Protein AF-B7PS19-F1 (afdb_monomer)

Foldseek 3Di:
DDDDDDDDDDPPPPLVVQLPPDDFQAAQDPPDLLLVSLVVRVVSNVVVCVSSVVVVDQLQVSLVSVLVRNDDVVVVVVVVDDDPDPVLSSHNVNSSVVSNVVSVPVPPPVVVCVLVVQDDDDFQFWKWAQDPPVRDTFIWTWHDDPDSFWTWIAGPVRDIDTDGSVRIGGDPDRDDDDDDDDPPPDDD

Organism: Ixodes scapularis (NCBI:txid6945)

pLDDT: mea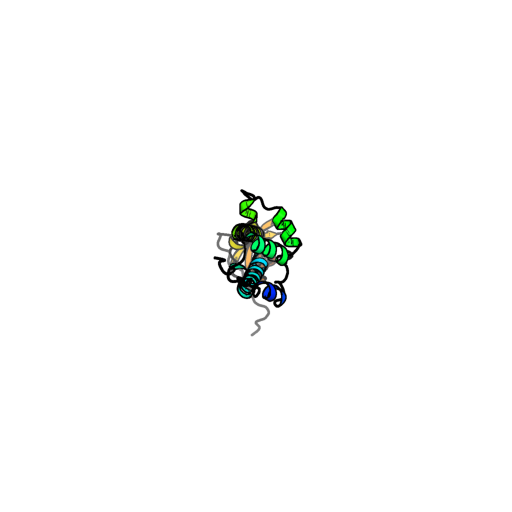n 76.24, std 17.36, range [38.44, 94.56]

Radius of gyration: 30.87 Å; Cα contacts (8 Å, |Δi|>4): 199; chains: 1; bounding box: 80×36×105 Å

Mean predicted aligned error: 16.53 Å

Sequence (188 aa):
MQNPPEASGVPSTDASILTSLLPPPRPLDLSGDLEQAWKMWYEEFTLYSTATGLKAQDPAVTSATFLVTIGEDARRVYHTFTFANEADQHDLDTPIEKFHAHCKLTVNQTYREFVFGMRNLKPGEPVYVRNRASHQWAPAIVLARKQPRLYIVQDDEGLLHQRNRVVLRQSTRRAKPLARYTDPNFTT

Solvent-accessible surface area (backbone atoms only — not comparable to full-atom values): 11478 Å² total; per-residue (Å²): 141,79,84,82,84,78,84,81,78,77,78,88,74,66,72,76,61,52,63,74,75,59,82,75,55,73,54,54,60,78,90,64,66,34,50,60,38,47,52,55,42,52,54,47,44,50,53,50,34,62,76,48,48,38,84,80,49,58,49,54,60,41,25,50,50,48,54,62,39,37,24,70,72,46,44,57,54,54,73,70,59,86,69,95,48,78,69,49,66,33,38,51,63,53,56,51,52,52,50,53,51,53,28,59,56,68,56,49,58,68,57,49,53,56,58,72,69,51,78,84,82,53,64,74,40,31,25,32,40,64,41,84,89,78,68,44,78,41,59,22,33,29,65,42,75,83,50,103,50,35,30,36,29,32,38,84,90,66,51,79,42,82,42,49,57,88,68,46,42,84,45,93,62,80,63,77,81,75,77,82,85,76,65,93,86,72,82,131

Secondary structure (DSSP, 8-state):
--PPPPP------STTTGGGTSPPPPPPP-SS-HHHHHHHHHHHHHHHHHHTTGGGS-HHHHHHHHHHHT-HHHHHHHTTPPPS-SGGGTSSHHHHHHHHHHHHHHTTHHHHHHHHHSPPPPTT-EEEEE-TTT--EEEEEEEEE-SSSEEEEEETT--EEEEEGGGPEE--SPPPPPS----TT---

Nearest PDB structures (foldseek):
  3qii-assembly1_A-2  TM=9.439E-01  e=5.039E-03  Homo sapiens
  7qep-assembly1_M4  TM=7.238E-01  e=2.617E-02  Encephalitozoon cuniculi GB-M1
  6rm3-assembly1_LM0  TM=6.759E-01  e=1.950E-02  Vairimorpha necatrix
  2mwo-assembly1_A  TM=8.094E-01  e=2.177E-01  Homo sapiens
  4adx-assembly1_7  TM=7.876E-01  e=3.286E-01  Methanothermobacter thermautotrophicus str. Delta H

Structure (mmCIF, N/CA/C/O backbone):
data_AF-B7PS19-F1
#
_entry.id   AF-B7PS19-F1
#
loop_
_atom_site.group_PDB
_atom_site.id
_atom_site.type_symbol
_atom_site.label_atom_id
_atom_site.label_alt_id
_atom_site.label_comp_id
_atom_site.label_asym_id
_atom_site.label_entity_id
_atom_site.label_seq_id
_atom_site.pdbx_PDB_ins_code
_atom_site.Cartn_x
_atom_site.Cartn_y
_atom_site.Cartn_z
_atom_site.occupancy
_atom_site.B_iso_or_equiv
_atom_site.auth_seq_id
_atom_site.auth_comp_id
_atom_site.auth_asym_id
_atom_site.auth_atom_id
_atom_site.pdbx_PDB_model_num
ATOM 1 N N . MET A 1 1 ? -46.637 6.620 56.064 1.00 43.41 1 MET A N 1
ATOM 2 C CA . MET A 1 1 ? -46.676 6.820 54.602 1.00 43.41 1 MET A CA 1
ATOM 3 C C . MET A 1 1 ? -45.317 6.410 54.070 1.00 43.41 1 MET A C 1
ATOM 5 O O . MET A 1 1 ? -44.365 7.141 54.290 1.00 43.41 1 MET A O 1
ATOM 9 N N . GLN A 1 2 ? -45.208 5.212 53.496 1.00 40.31 2 GLN A N 1
ATOM 10 C CA . GLN A 1 2 ? -43.959 4.683 52.945 1.00 40.31 2 GLN A CA 1
ATOM 11 C C . GLN A 1 2 ? -44.182 4.480 51.442 1.00 40.31 2 GLN A C 1
ATOM 13 O O . GLN A 1 2 ? -45.105 3.761 51.063 1.00 40.31 2 GLN A O 1
ATOM 18 N N . ASN A 1 3 ? -43.392 5.162 50.611 1.00 41.50 3 ASN A N 1
ATOM 19 C CA . ASN A 1 3 ? -43.393 4.996 49.154 1.00 41.50 3 ASN A CA 1
ATOM 20 C C . ASN A 1 3 ? -42.856 3.600 48.761 1.00 41.50 3 ASN A C 1
ATOM 22 O O . ASN A 1 3 ? -41.980 3.087 49.464 1.00 41.50 3 ASN A O 1
ATOM 26 N N . PRO A 1 4 ? -43.341 2.986 47.662 1.00 50.75 4 PRO A N 1
ATOM 27 C CA . PRO A 1 4 ? -42.806 1.724 47.149 1.00 50.75 4 PRO A CA 1
ATOM 28 C C . PRO A 1 4 ? -41.482 1.934 46.382 1.00 50.75 4 PRO A C 1
ATOM 30 O O . PRO A 1 4 ? -41.271 3.018 45.835 1.00 50.75 4 PRO A O 1
ATOM 33 N N . PRO A 1 5 ? -40.584 0.929 46.338 1.00 54.50 5 PRO A N 1
ATOM 34 C CA . PRO A 1 5 ? -39.271 1.069 45.721 1.00 54.50 5 PRO A CA 1
ATOM 35 C C . PRO A 1 5 ? -39.321 0.985 44.190 1.00 54.50 5 PRO A C 1
ATOM 37 O O . PRO A 1 5 ? -40.121 0.255 43.603 1.00 54.50 5 PRO A O 1
ATOM 40 N N . GLU A 1 6 ? -38.421 1.764 43.594 1.00 38.44 6 GLU A N 1
ATOM 41 C CA . GLU A 1 6 ? -38.128 1.939 42.175 1.00 38.44 6 GLU A CA 1
ATOM 42 C C . GLU A 1 6 ? -38.014 0.641 41.370 1.00 38.44 6 GLU A C 1
ATOM 44 O O . GLU A 1 6 ? -37.417 -0.353 41.791 1.00 38.44 6 GLU A O 1
ATOM 49 N N . ALA A 1 7 ? -38.553 0.713 40.152 1.00 47.75 7 ALA A N 1
ATOM 50 C CA . ALA A 1 7 ? -38.424 -0.286 39.111 1.00 47.75 7 ALA A CA 1
ATOM 51 C C . ALA A 1 7 ? -36.947 -0.562 38.798 1.00 47.75 7 ALA A C 1
ATOM 53 O O . ALA A 1 7 ? -36.181 0.327 38.428 1.00 47.75 7 ALA A O 1
ATOM 54 N N . SER A 1 8 ? -36.567 -1.828 38.924 1.00 42.91 8 SER A N 1
ATOM 55 C CA . SER A 1 8 ? -35.256 -2.343 38.558 1.00 42.91 8 SER A CA 1
ATOM 56 C C . SER A 1 8 ? -35.085 -2.256 37.039 1.00 42.91 8 SER A C 1
ATOM 58 O O . SER A 1 8 ? -35.713 -3.005 36.291 1.00 42.91 8 SER A O 1
ATOM 60 N N . GLY A 1 9 ? -34.238 -1.337 36.577 1.00 47.84 9 GLY A N 1
ATOM 61 C CA . GLY A 1 9 ? -33.728 -1.347 35.211 1.00 47.84 9 GLY A CA 1
ATOM 62 C C . GLY A 1 9 ? -32.909 -2.616 34.983 1.00 47.84 9 GLY A C 1
ATOM 63 O O . GLY A 1 9 ? -31.876 -2.821 35.617 1.00 47.84 9 GLY A O 1
ATOM 64 N N . VAL A 1 10 ? -33.386 -3.486 34.098 1.00 52.03 10 VAL A N 1
ATOM 65 C CA . VAL A 1 10 ? -32.624 -4.631 33.591 1.00 52.03 10 VAL A CA 1
ATOM 66 C C . VAL A 1 10 ? -31.382 -4.122 32.845 1.00 52.03 10 VAL A C 1
ATOM 68 O O . VAL A 1 10 ? -31.530 -3.303 31.935 1.00 52.03 10 VAL A O 1
ATOM 71 N N . PRO A 1 11 ? -30.162 -4.577 33.186 1.00 45.94 11 PRO A N 1
ATOM 72 C CA . PRO A 1 11 ? -28.976 -4.239 32.415 1.00 45.94 11 PRO A CA 1
ATOM 73 C C . PRO A 1 11 ? -29.042 -4.935 31.049 1.00 45.94 11 PRO A C 1
ATOM 75 O O . PRO A 1 11 ? -29.220 -6.150 30.950 1.00 45.94 11 PRO A O 1
ATOM 78 N N . SER A 1 12 ? -28.918 -4.138 29.989 1.00 47.44 12 SER A N 1
ATOM 79 C CA . SER A 1 12 ? -28.877 -4.582 28.595 1.00 47.44 12 SER A CA 1
ATOM 80 C C . SER A 1 12 ? -27.647 -5.477 28.377 1.00 47.44 12 SER A C 1
ATOM 82 O O . SER A 1 12 ? -26.529 -4.990 28.231 1.00 47.44 12 SER A O 1
ATOM 84 N N . THR A 1 13 ? -27.848 -6.797 28.438 1.00 43.75 13 THR A N 1
ATOM 85 C CA . THR A 1 13 ? -26.788 -7.828 28.460 1.00 43.75 13 THR A CA 1
ATOM 86 C C . THR A 1 13 ? -26.692 -8.585 27.123 1.00 43.75 13 THR A C 1
ATOM 88 O O . THR A 1 13 ? -26.179 -9.693 27.076 1.00 43.75 13 THR A O 1
ATOM 91 N N . ASP A 1 14 ? -27.171 -8.017 26.013 1.00 49.62 14 ASP A N 1
ATOM 92 C CA . ASP A 1 14 ? -27.132 -8.705 24.706 1.00 49.62 14 ASP A CA 1
ATOM 93 C C . ASP A 1 14 ? -25.897 -8.356 23.857 1.00 49.62 14 ASP A C 1
ATOM 95 O O . ASP A 1 14 ? -25.388 -9.193 23.114 1.00 49.62 14 ASP A O 1
ATOM 99 N N . ALA A 1 15 ? -25.337 -7.150 23.995 1.00 50.09 15 ALA A N 1
ATOM 100 C CA . ALA A 1 15 ? -24.230 -6.710 23.137 1.00 50.09 15 ALA A CA 1
ATOM 101 C C . ALA A 1 15 ? -22.881 -7.390 23.456 1.00 50.09 15 ALA A C 1
ATOM 103 O O . ALA A 1 15 ? -22.034 -7.514 22.577 1.00 50.09 15 ALA A O 1
ATOM 104 N N . SER A 1 16 ? -22.672 -7.854 24.694 1.00 46.53 16 SER A N 1
ATOM 105 C CA . SER A 1 16 ? -21.395 -8.453 25.125 1.00 46.53 16 SER A CA 1
ATOM 106 C C . SER A 1 16 ? -21.158 -9.873 24.588 1.00 46.53 16 SER A C 1
ATOM 108 O O . SER A 1 16 ? -20.013 -10.305 24.493 1.00 46.53 16 SER A O 1
ATOM 110 N N . ILE A 1 17 ? -22.215 -10.607 24.224 1.00 46.16 17 ILE A N 1
ATOM 111 C CA . ILE A 1 17 ? -22.109 -12.019 23.811 1.00 46.16 17 ILE A CA 1
ATOM 112 C C . ILE A 1 17 ? -21.732 -12.142 22.323 1.00 46.16 17 ILE A C 1
ATOM 114 O O . ILE A 1 17 ? -21.040 -13.084 21.929 1.00 46.16 17 ILE A O 1
ATOM 118 N N . LEU A 1 18 ? -22.116 -11.169 21.489 1.00 50.97 18 LEU A N 1
ATOM 119 C CA . LEU A 1 18 ? -21.900 -11.222 20.036 1.00 50.97 18 LEU A CA 1
ATOM 120 C C . LEU A 1 18 ? -20.423 -11.119 19.624 1.00 50.97 18 LEU A C 1
ATOM 122 O O . LEU A 1 18 ? -20.044 -11.665 18.588 1.00 50.97 18 LEU A O 1
ATOM 126 N N . THR A 1 19 ? -19.570 -10.509 20.453 1.00 53.19 19 THR A N 1
ATOM 127 C CA . THR A 1 19 ? -18.121 -10.401 20.200 1.00 53.19 19 THR A CA 1
ATOM 128 C C . THR A 1 19 ? -17.424 -11.769 20.132 1.00 53.19 19 THR A C 1
ATOM 130 O O . THR A 1 19 ? -16.366 -11.885 19.525 1.00 53.19 19 THR A O 1
ATOM 133 N N . SER A 1 20 ? -18.006 -12.827 20.713 1.00 56.47 20 SER A N 1
ATOM 134 C CA . SER A 1 20 ? -17.380 -14.156 20.806 1.00 56.47 20 SER A CA 1
ATOM 135 C C . SER A 1 20 ? -17.682 -15.109 19.637 1.00 56.47 20 SER A C 1
ATOM 137 O O . SER A 1 20 ? -17.119 -16.204 19.605 1.00 56.47 20 SER A O 1
ATOM 139 N N . LEU A 1 21 ? -18.586 -14.766 18.711 1.00 67.88 21 LEU A N 1
ATOM 140 C CA . LEU A 1 21 ? -19.091 -15.722 17.709 1.00 67.88 21 LEU A CA 1
ATOM 141 C C . LEU A 1 21 ? -18.432 -15.603 16.330 1.00 67.88 21 LEU A C 1
ATOM 143 O O . LEU A 1 21 ? -18.481 -16.554 15.550 1.00 67.88 21 LEU A O 1
ATOM 147 N N . LEU A 1 22 ? -17.816 -14.462 16.022 1.00 79.69 22 LEU A N 1
ATOM 148 C CA . LEU A 1 22 ? -17.152 -14.230 14.741 1.00 79.69 22 LEU A CA 1
ATOM 149 C C . LEU A 1 22 ? -15.633 -14.311 14.913 1.00 79.69 22 LEU A C 1
ATOM 151 O O . LEU A 1 22 ? -15.099 -13.696 15.837 1.00 79.69 22 LEU A O 1
ATOM 155 N N . PRO A 1 23 ? -14.917 -15.040 14.037 1.00 83.19 23 PRO A N 1
ATOM 156 C CA . PRO A 1 23 ? -13.465 -15.034 14.078 1.00 83.19 23 PRO A CA 1
ATOM 157 C C . PRO A 1 23 ? -12.959 -13.610 13.800 1.00 83.19 23 PRO A C 1
ATOM 159 O O . PRO A 1 23 ? -13.492 -12.940 12.908 1.00 83.19 23 PRO A O 1
ATOM 162 N N . PRO A 1 24 ? -11.941 -13.133 14.538 1.00 83.00 24 PRO A N 1
ATOM 163 C CA . PRO A 1 24 ? -11.337 -11.845 14.242 1.00 83.00 24 PRO A CA 1
ATOM 164 C C . PRO A 1 24 ? -10.717 -11.862 12.833 1.00 83.00 24 PRO A C 1
ATOM 166 O O . PRO A 1 24 ? -10.324 -12.932 12.350 1.00 83.00 24 PRO A O 1
ATOM 169 N N . PRO A 1 25 ? -10.598 -10.693 12.174 1.00 88.75 25 PRO A N 1
ATOM 170 C CA . PRO A 1 25 ? -9.902 -10.571 10.898 1.00 88.75 25 PRO A CA 1
ATOM 171 C C . PRO A 1 25 ? -8.495 -11.159 10.979 1.00 88.75 25 PRO A C 1
ATOM 173 O O . PRO A 1 25 ? -7.859 -11.148 12.040 1.00 88.75 25 PRO A O 1
ATOM 176 N N . ARG A 1 26 ? -7.982 -11.653 9.851 1.00 90.75 26 ARG A N 1
ATOM 177 C CA . ARG A 1 26 ? -6.584 -12.093 9.814 1.00 90.75 26 ARG A CA 1
ATOM 178 C C . ARG A 1 26 ? -5.674 -10.887 10.073 1.00 90.75 26 ARG A C 1
ATOM 180 O O . ARG A 1 26 ? -5.999 -9.800 9.607 1.00 90.75 26 ARG A O 1
ATOM 187 N N . PRO A 1 27 ? -4.547 -11.050 10.784 1.00 93.25 27 PRO A N 1
ATOM 188 C CA . PRO A 1 27 ? -3.580 -9.972 10.963 1.00 93.25 27 PRO A CA 1
ATOM 189 C C . PRO A 1 27 ? -3.137 -9.363 9.630 1.00 93.25 27 PRO A C 1
ATOM 191 O O . PRO A 1 27 ? -3.029 -10.074 8.627 1.00 93.25 27 PRO A O 1
ATOM 194 N N . LEU A 1 28 ? -2.849 -8.061 9.630 1.00 91.50 28 LEU A N 1
ATOM 195 C CA . LEU A 1 28 ? -2.346 -7.368 8.449 1.00 91.50 28 LEU A CA 1
ATOM 196 C C . LEU A 1 28 ? -0.968 -7.924 8.065 1.00 91.50 28 LEU A C 1
ATOM 198 O O . LEU A 1 28 ? -0.020 -7.861 8.849 1.00 91.50 28 LEU A O 1
ATOM 202 N N . ASP A 1 29 ? -0.856 -8.432 6.840 1.00 88.06 29 ASP A N 1
ATOM 203 C CA . ASP A 1 29 ? 0.411 -8.904 6.288 1.00 88.06 29 ASP A CA 1
ATOM 204 C C . ASP A 1 29 ? 1.230 -7.730 5.731 1.00 88.06 29 ASP A C 1
ATOM 206 O O . ASP A 1 29 ? 0.830 -7.061 4.776 1.00 88.06 29 ASP A O 1
ATOM 210 N N . LEU A 1 30 ? 2.397 -7.490 6.333 1.00 83.81 30 LEU A N 1
ATOM 211 C CA . LEU A 1 30 ? 3.328 -6.438 5.924 1.00 83.81 30 LEU A CA 1
ATOM 212 C C . LEU A 1 30 ? 4.379 -6.919 4.903 1.00 83.81 30 LEU A C 1
ATOM 214 O O . LEU A 1 30 ? 5.221 -6.128 4.482 1.00 83.81 30 LEU A O 1
ATOM 218 N N . SER A 1 31 ? 4.379 -8.199 4.509 1.00 76.75 31 SER A N 1
ATOM 219 C CA . SER A 1 31 ? 5.477 -8.835 3.759 1.00 76.75 31 SER A CA 1
ATOM 220 C C . SER A 1 31 ? 5.397 -8.723 2.224 1.00 76.75 31 SER A C 1
ATOM 222 O O . SER A 1 31 ? 6.180 -9.352 1.509 1.00 76.75 31 SER A O 1
A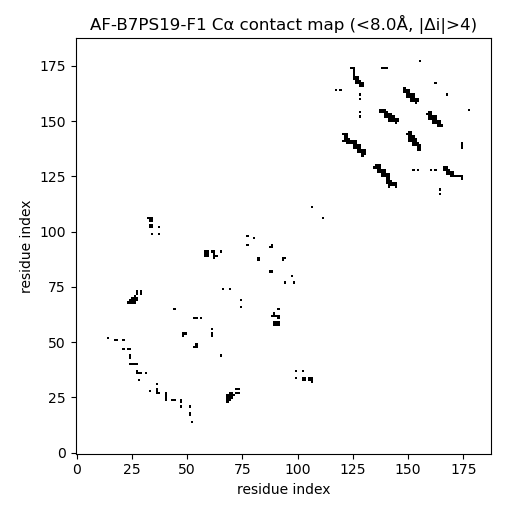TOM 224 N N . GLY A 1 32 ? 4.511 -7.876 1.688 1.00 76.31 32 GLY A N 1
ATOM 225 C CA . GLY A 1 32 ? 4.267 -7.773 0.246 1.00 76.31 32 GLY A CA 1
ATOM 226 C C . GLY A 1 32 ? 3.769 -6.408 -0.229 1.00 76.31 32 GLY A C 1
ATOM 227 O O . GLY A 1 32 ? 4.321 -5.365 0.122 1.00 76.31 32 GLY A O 1
ATOM 228 N N . ASP A 1 33 ? 2.746 -6.414 -1.090 1.00 82.38 33 ASP A N 1
ATOM 229 C CA . ASP A 1 33 ? 2.084 -5.184 -1.531 1.00 82.38 33 ASP A CA 1
ATOM 230 C C . ASP A 1 33 ? 1.230 -4.619 -0.393 1.00 82.38 33 ASP A C 1
ATOM 232 O O . ASP A 1 33 ? 0.080 -5.013 -0.191 1.00 82.38 33 ASP A O 1
ATOM 236 N N . LEU A 1 34 ? 1.827 -3.687 0.347 1.00 85.06 34 LEU A N 1
ATOM 237 C CA . LEU A 1 34 ? 1.229 -3.107 1.538 1.00 85.06 34 LEU A CA 1
ATOM 238 C C . LEU A 1 34 ? -0.062 -2.324 1.237 1.00 85.06 34 LEU A C 1
ATOM 240 O O . LEU A 1 34 ? -0.957 -2.292 2.076 1.00 85.06 34 LEU A O 1
ATOM 244 N N . GLU A 1 35 ? -0.204 -1.731 0.044 1.00 85.12 35 GLU A N 1
ATOM 245 C CA . GLU A 1 35 ? -1.425 -1.003 -0.327 1.00 85.12 35 GLU A CA 1
ATOM 246 C C . GLU A 1 35 ? -2.595 -1.972 -0.529 1.00 85.12 35 GLU A C 1
ATOM 248 O O . GLU A 1 35 ? -3.695 -1.736 -0.025 1.00 85.12 35 GLU A O 1
ATOM 253 N N . GLN A 1 36 ? -2.367 -3.069 -1.256 1.00 85.81 36 GLN A N 1
ATOM 254 C CA . GLN A 1 36 ? -3.398 -4.086 -1.470 1.00 85.81 36 GLN A CA 1
ATOM 255 C C . GLN A 1 36 ? -3.720 -4.847 -0.183 1.00 85.81 36 GLN A C 1
ATOM 257 O O . GLN A 1 36 ? -4.896 -5.053 0.113 1.00 85.81 36 GLN A O 1
ATOM 262 N N . ALA A 1 37 ? -2.701 -5.217 0.600 1.00 89.62 37 ALA A N 1
ATOM 263 C CA . ALA A 1 37 ? -2.882 -5.876 1.891 1.00 89.62 37 ALA A CA 1
ATOM 264 C C . ALA A 1 37 ? -3.718 -5.012 2.846 1.00 89.62 37 ALA A C 1
ATOM 266 O O . ALA A 1 37 ? -4.679 -5.506 3.431 1.00 89.62 37 ALA A O 1
ATOM 267 N N . TRP A 1 38 ? -3.421 -3.709 2.928 1.00 92.00 38 TRP A N 1
ATOM 268 C CA . TRP A 1 38 ? -4.204 -2.762 3.720 1.00 92.00 38 TRP A CA 1
ATOM 269 C C . TRP A 1 38 ? -5.654 -2.651 3.249 1.00 92.00 38 TRP A C 1
ATOM 271 O O . TRP A 1 38 ? -6.556 -2.705 4.078 1.00 92.00 38 TRP A O 1
ATOM 281 N N . LYS A 1 39 ? -5.904 -2.529 1.936 1.00 91.38 39 LYS A N 1
ATOM 282 C CA . LYS A 1 39 ? -7.274 -2.442 1.395 1.00 91.38 39 LYS A CA 1
ATOM 283 C C . LYS A 1 39 ? -8.104 -3.671 1.747 1.00 91.38 39 LYS A C 1
ATOM 285 O O . LYS A 1 39 ? -9.187 -3.521 2.302 1.00 91.38 39 LYS A O 1
ATOM 290 N N . MET A 1 40 ? -7.574 -4.866 1.476 1.00 92.06 40 MET A N 1
ATOM 291 C CA . MET A 1 40 ? -8.265 -6.122 1.785 1.00 92.06 40 MET A CA 1
ATOM 292 C C . MET A 1 40 ? -8.537 -6.248 3.285 1.00 92.06 40 MET A C 1
ATOM 294 O O . MET A 1 40 ? -9.648 -6.573 3.694 1.00 92.06 40 MET A O 1
ATOM 298 N N . TRP A 1 41 ? -7.535 -5.947 4.111 1.00 94.56 41 TRP A N 1
ATOM 299 C CA . TRP A 1 41 ? -7.674 -6.027 5.558 1.00 94.56 41 TRP A CA 1
ATOM 300 C C . TRP A 1 41 ? -8.684 -5.010 6.108 1.00 94.56 41 TRP A C 1
ATOM 302 O O . TRP A 1 41 ? -9.508 -5.353 6.951 1.00 94.56 41 TRP A O 1
ATOM 312 N N . TYR A 1 42 ? -8.668 -3.769 5.618 1.00 93.50 42 TYR A N 1
ATOM 313 C CA . TYR A 1 42 ? -9.597 -2.723 6.050 1.00 93.50 42 TYR A CA 1
ATOM 314 C C . TYR A 1 42 ? -11.050 -3.042 5.665 1.00 93.50 42 TYR A C 1
ATOM 316 O O . TYR A 1 42 ? -11.969 -2.789 6.448 1.00 93.50 42 TYR A O 1
ATOM 324 N N . GLU A 1 43 ? -11.267 -3.641 4.491 1.00 94.06 43 GLU A N 1
ATOM 325 C CA . GLU A 1 43 ? -12.573 -4.170 4.083 1.00 94.06 43 GLU A CA 1
ATOM 326 C C . GLU A 1 43 ? -13.039 -5.297 5.022 1.00 94.06 43 GLU A C 1
ATOM 328 O O . GLU A 1 43 ? -14.160 -5.236 5.537 1.00 94.06 43 GLU A O 1
ATOM 333 N N . GLU A 1 44 ? -12.173 -6.277 5.319 1.00 93.38 44 GLU A N 1
ATOM 334 C CA . GLU A 1 44 ? -12.457 -7.353 6.284 1.00 93.38 44 GLU A CA 1
ATOM 335 C C . GLU A 1 44 ? -12.784 -6.789 7.684 1.00 93.38 44 GLU A C 1
ATOM 337 O O . GLU A 1 44 ? -13.783 -7.176 8.296 1.00 93.38 44 GLU A O 1
ATOM 342 N N . PHE A 1 45 ? -11.996 -5.830 8.182 1.00 92.94 45 PHE A N 1
ATOM 343 C CA . PHE A 1 45 ? -12.232 -5.179 9.473 1.00 92.94 45 PHE A CA 1
ATOM 344 C C . PHE A 1 45 ? -13.546 -4.390 9.495 1.00 92.94 45 PHE A C 1
ATOM 346 O O . PHE A 1 45 ? -14.266 -4.417 10.491 1.00 92.94 45 PHE A O 1
ATOM 353 N N . THR A 1 46 ? -13.902 -3.715 8.401 1.00 91.94 46 THR A N 1
ATOM 354 C CA . THR A 1 46 ? -15.168 -2.976 8.303 1.00 91.94 46 THR A CA 1
ATOM 355 C C . THR A 1 46 ? -16.364 -3.921 8.396 1.00 91.94 46 THR A C 1
ATOM 357 O O . THR A 1 46 ? -17.307 -3.643 9.141 1.00 91.94 46 THR A O 1
ATOM 360 N N . LEU A 1 47 ? -16.310 -5.061 7.699 1.00 91.56 47 LEU A N 1
ATOM 361 C CA . LEU A 1 47 ? -17.331 -6.106 7.798 1.00 91.56 47 LEU A CA 1
ATOM 362 C C . LEU A 1 47 ? -17.431 -6.646 9.228 1.00 91.56 47 LEU A C 1
ATOM 364 O O . LEU A 1 47 ? -18.530 -6.725 9.776 1.00 91.56 47 LEU A O 1
ATOM 368 N N . TYR A 1 48 ? -16.292 -6.946 9.855 1.00 90.50 48 TYR A N 1
ATOM 369 C CA . TYR A 1 48 ? -16.231 -7.407 11.242 1.00 90.50 48 TYR A CA 1
ATOM 370 C C . TYR A 1 48 ? -16.813 -6.379 12.227 1.00 90.50 48 TYR A C 1
ATOM 372 O O . TYR A 1 48 ? -17.636 -6.724 13.075 1.00 90.50 48 TYR A O 1
ATOM 380 N N . SER A 1 49 ? -16.449 -5.103 12.088 1.00 89.56 49 SER A N 1
ATOM 381 C CA . SER A 1 49 ? -16.928 -3.996 12.925 1.00 89.56 49 SER A CA 1
ATOM 382 C C . SER A 1 49 ? -18.442 -3.804 12.809 1.00 89.56 49 SER A C 1
ATOM 384 O O . SER A 1 49 ? -19.133 -3.611 13.810 1.00 89.56 49 SER A O 1
ATOM 386 N N . THR A 1 50 ? -18.992 -3.916 11.596 1.00 89.44 50 THR A N 1
ATOM 387 C CA . THR A 1 50 ? -20.443 -3.870 11.383 1.00 89.44 50 THR A CA 1
ATOM 388 C C . THR A 1 50 ? -21.143 -5.101 11.954 1.00 89.44 50 THR A C 1
ATOM 390 O O . THR A 1 50 ? -22.160 -4.947 12.625 1.00 89.44 50 THR A O 1
ATOM 393 N N . ALA A 1 51 ? -20.600 -6.302 11.751 1.00 86.38 51 ALA A N 1
ATOM 394 C CA . ALA A 1 51 ? -21.218 -7.541 12.219 1.00 86.38 51 ALA A CA 1
ATOM 395 C C . ALA A 1 51 ? -21.200 -7.694 13.754 1.00 86.38 51 ALA A C 1
ATOM 397 O O . ALA A 1 51 ? -22.119 -8.273 14.323 1.00 86.38 51 ALA A O 1
ATOM 398 N N . THR A 1 52 ? -20.184 -7.147 14.427 1.00 85.94 52 THR A N 1
ATOM 399 C CA . THR A 1 52 ? -20.048 -7.170 15.898 1.00 85.94 52 THR A CA 1
ATOM 400 C C . THR A 1 52 ? -20.678 -5.961 16.594 1.00 85.94 52 THR A C 1
ATOM 402 O O . THR A 1 52 ? -20.663 -5.878 17.820 1.00 85.94 52 THR A O 1
ATOM 405 N N . GLY A 1 53 ? -21.239 -5.011 15.837 1.00 85.25 53 GLY A N 1
ATOM 406 C CA . GLY A 1 53 ? -21.829 -3.791 16.395 1.00 85.25 53 GLY A CA 1
ATOM 407 C C . GLY A 1 53 ? -20.804 -2.848 17.034 1.00 85.25 53 GLY A C 1
ATOM 408 O O . GLY A 1 53 ? -21.171 -1.999 17.844 1.00 85.25 53 GLY A O 1
ATOM 409 N N . LEU A 1 54 ? -19.526 -2.968 16.664 1.00 84.69 54 LEU A N 1
ATOM 410 C CA . LEU A 1 54 ? -18.427 -2.215 17.267 1.00 84.69 54 LEU A CA 1
ATOM 411 C C . LEU A 1 54 ? -18.596 -0.700 17.076 1.00 84.69 54 LEU A C 1
ATOM 413 O O . LEU A 1 54 ? -18.254 0.073 17.957 1.00 84.69 54 LEU A O 1
ATOM 417 N N . LYS A 1 55 ? -19.221 -0.271 15.970 1.00 78.62 55 LYS A N 1
ATOM 418 C CA . LYS A 1 55 ? -19.528 1.147 15.696 1.00 78.62 55 LYS A CA 1
ATOM 419 C C . LYS A 1 55 ? -20.423 1.822 16.744 1.00 78.62 55 LYS A C 1
ATOM 421 O O . LYS A 1 55 ? -20.460 3.045 16.787 1.00 78.62 55 LYS A O 1
ATOM 426 N N . ALA A 1 56 ? -21.179 1.053 17.528 1.00 83.12 56 ALA A N 1
ATOM 427 C CA . ALA A 1 56 ? -22.051 1.579 18.578 1.00 83.12 56 ALA A CA 1
ATOM 428 C C . ALA A 1 56 ? -21.388 1.576 19.968 1.00 83.12 56 ALA A C 1
ATOM 430 O O . ALA A 1 56 ? -22.010 2.011 20.936 1.00 83.12 56 ALA A O 1
ATOM 431 N N . GLN A 1 57 ? -20.165 1.051 20.079 1.00 85.44 57 GLN A N 1
ATOM 432 C CA . GLN A 1 57 ? -19.422 0.957 21.331 1.00 85.44 57 GLN A CA 1
ATOM 433 C C . GLN A 1 57 ? -18.630 2.237 21.613 1.00 85.44 57 GLN A C 1
ATOM 435 O O . GLN A 1 57 ? -18.516 3.130 20.774 1.00 85.44 57 GLN A O 1
ATOM 440 N N . ASP A 1 58 ? -18.064 2.307 22.816 1.00 87.38 58 ASP A N 1
ATOM 441 C CA . ASP A 1 58 ? -17.173 3.394 23.209 1.00 87.38 58 ASP A CA 1
ATOM 442 C C . ASP A 1 58 ? -15.965 3.512 22.246 1.00 87.38 58 ASP A C 1
ATOM 444 O O . ASP A 1 58 ? -15.381 2.484 21.863 1.00 87.38 58 ASP A O 1
ATOM 448 N N . PRO A 1 59 ? -15.556 4.733 21.847 1.00 85.38 59 PRO A N 1
ATOM 449 C CA . PRO A 1 59 ? -14.427 4.936 20.940 1.00 85.38 59 PRO A CA 1
ATOM 450 C C . PRO A 1 59 ? -13.136 4.259 21.411 1.00 85.38 59 PRO A C 1
ATOM 452 O O . PRO A 1 59 ? -12.448 3.633 20.605 1.00 85.38 59 PRO A O 1
ATOM 455 N N . ALA A 1 60 ? -12.841 4.270 22.715 1.00 85.50 60 ALA A N 1
ATOM 456 C CA . ALA A 1 60 ? -11.634 3.643 23.243 1.00 85.50 60 ALA A CA 1
ATOM 457 C C . ALA A 1 60 ? -11.670 2.113 23.096 1.00 85.50 60 ALA A C 1
ATOM 459 O O . ALA A 1 60 ? -10.652 1.505 22.761 1.00 85.50 60 ALA A O 1
ATOM 460 N N . VAL A 1 61 ? -12.837 1.483 23.282 1.00 87.31 61 VAL A N 1
ATOM 461 C CA . VAL A 1 61 ? -13.024 0.033 23.070 1.00 87.31 61 VAL A CA 1
ATOM 462 C C . VAL A 1 61 ? -12.876 -0.322 21.593 1.00 87.31 61 VAL A C 1
ATOM 464 O O . VAL A 1 61 ? -12.236 -1.316 21.238 1.00 87.31 61 VAL A O 1
ATOM 467 N N . THR A 1 62 ? -13.438 0.509 20.724 1.00 88.75 62 THR A N 1
ATOM 468 C CA . THR A 1 62 ? -13.429 0.316 19.272 1.00 88.75 62 THR A CA 1
ATOM 469 C C . THR A 1 62 ? -11.997 0.431 18.725 1.00 88.75 62 THR A C 1
ATOM 471 O O . THR A 1 62 ? -11.536 -0.452 17.995 1.00 88.75 62 THR A O 1
ATOM 474 N N . SER A 1 63 ? -11.243 1.435 19.183 1.00 88.38 63 SER A N 1
ATOM 475 C CA . SER A 1 63 ? -9.821 1.648 18.871 1.00 88.38 63 SER A CA 1
ATOM 476 C C . SER A 1 63 ? -8.919 0.548 19.433 1.00 88.38 63 SER A C 1
ATOM 478 O O . SER A 1 63 ? -8.060 0.020 18.723 1.00 88.38 63 SER A O 1
ATOM 480 N N . ALA A 1 64 ? -9.145 0.110 20.675 1.00 88.25 64 ALA A N 1
ATOM 481 C CA . ALA A 1 64 ? -8.410 -1.017 21.248 1.00 88.25 64 ALA A CA 1
ATOM 482 C C . ALA A 1 64 ? -8.647 -2.315 20.455 1.00 88.25 64 ALA A C 1
ATOM 484 O O . ALA A 1 64 ? -7.701 -3.041 20.145 1.00 88.25 64 ALA A O 1
ATOM 485 N N . THR A 1 65 ? -9.894 -2.582 20.062 1.00 90.06 65 THR A N 1
ATOM 486 C CA . THR A 1 65 ? -10.259 -3.760 19.259 1.00 90.06 65 THR A CA 1
ATOM 487 C C . THR A 1 65 ? -9.571 -3.739 17.894 1.00 90.06 65 THR A C 1
ATOM 489 O O . THR A 1 65 ? -9.042 -4.760 17.446 1.00 90.06 65 THR A O 1
ATOM 492 N N . PHE A 1 66 ? -9.501 -2.576 17.248 1.00 92.19 66 PHE A N 1
ATOM 493 C CA . PHE A 1 66 ? -8.744 -2.391 16.010 1.00 92.19 66 PHE A CA 1
ATOM 494 C C . PHE A 1 66 ? -7.256 -2.736 16.178 1.00 92.19 66 PHE A C 1
ATOM 496 O O . PHE A 1 66 ? -6.715 -3.538 15.419 1.00 92.19 66 PHE A O 1
ATOM 503 N N . LEU A 1 67 ? -6.597 -2.215 17.219 1.00 91.1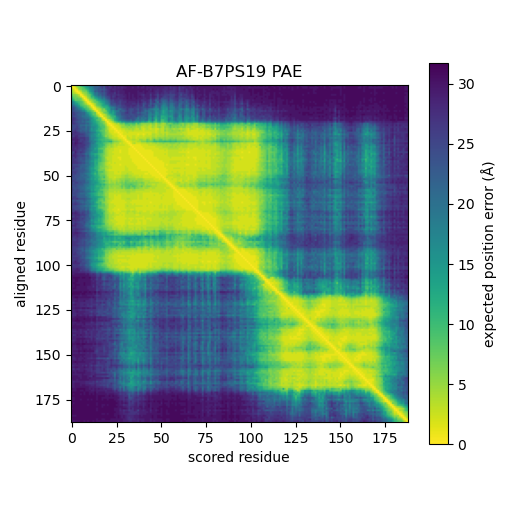9 67 LEU A N 1
ATOM 504 C CA . LEU A 1 67 ? -5.174 -2.483 17.469 1.00 91.19 67 LEU A CA 1
ATOM 505 C C . LEU A 1 67 ? -4.891 -3.947 17.831 1.00 91.19 67 LEU A C 1
ATOM 507 O O . LEU A 1 67 ? -3.819 -4.480 17.528 1.00 91.19 67 LEU A O 1
ATOM 511 N N . VAL A 1 68 ? -5.834 -4.629 18.476 1.00 90.62 68 VAL A N 1
ATOM 512 C CA . VAL A 1 68 ? -5.705 -6.063 18.756 1.00 90.62 68 VAL A CA 1
ATOM 513 C C . VAL A 1 68 ? -5.824 -6.875 17.464 1.00 90.62 68 VAL A C 1
ATOM 515 O O . VAL A 1 68 ? -4.970 -7.728 17.211 1.00 90.62 68 VAL A O 1
ATOM 518 N N . THR A 1 69 ? -6.826 -6.574 16.634 1.00 92.50 69 THR A N 1
ATOM 519 C CA . THR A 1 69 ? -7.151 -7.330 15.409 1.00 92.50 69 THR A CA 1
ATOM 520 C C . THR A 1 69 ? -6.174 -7.102 14.255 1.00 92.50 69 THR A C 1
ATOM 522 O O . THR A 1 69 ? -5.929 -8.027 13.485 1.00 92.50 69 THR A O 1
ATOM 525 N N . ILE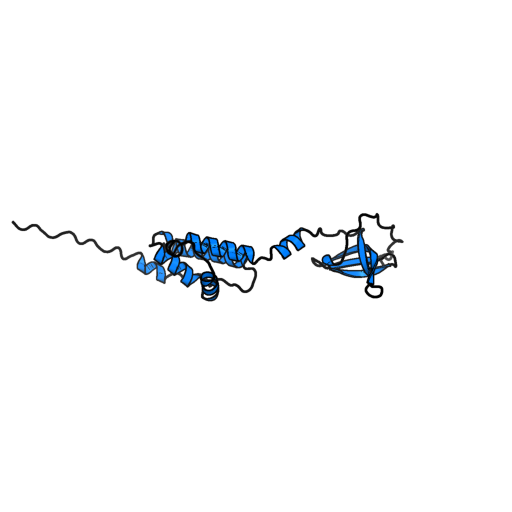 A 1 70 ? -5.550 -5.923 14.153 1.00 92.50 70 ILE A N 1
ATOM 526 C CA . ILE A 1 70 ? -4.568 -5.632 13.091 1.00 92.50 70 ILE A CA 1
ATOM 527 C C . ILE A 1 70 ? -3.279 -6.461 13.213 1.00 92.50 70 ILE A C 1
ATOM 529 O O . ILE A 1 70 ? -2.577 -6.675 12.226 1.00 92.50 70 ILE A O 1
ATOM 533 N N . GLY A 1 71 ? -2.995 -6.991 14.406 1.00 93.00 71 GLY A N 1
ATOM 534 C CA . GLY A 1 71 ? -1.861 -7.876 14.662 1.00 93.00 71 GLY A CA 1
ATOM 535 C C . GLY A 1 71 ? -0.609 -7.178 15.190 1.00 93.00 71 GLY A C 1
ATOM 536 O O . GLY A 1 71 ? -0.484 -5.955 15.194 1.00 93.00 71 GLY A O 1
ATOM 537 N N . GLU A 1 72 ? 0.335 -7.978 15.687 1.00 91.56 72 GLU A N 1
ATOM 538 C CA . GLU A 1 72 ? 1.528 -7.491 16.390 1.00 91.56 72 GLU A CA 1
ATOM 539 C C . GLU A 1 72 ? 2.466 -6.676 15.497 1.00 91.56 72 GLU A C 1
ATOM 541 O O . GLU A 1 72 ? 2.921 -5.602 15.890 1.00 91.56 72 GLU A O 1
ATOM 546 N N . ASP A 1 73 ? 2.716 -7.154 14.282 1.00 88.06 73 ASP A N 1
ATOM 547 C CA . ASP A 1 73 ? 3.631 -6.505 13.348 1.00 88.06 73 ASP A CA 1
ATOM 548 C C . ASP A 1 73 ? 3.146 -5.098 12.977 1.00 88.06 73 ASP A C 1
ATOM 550 O O . ASP A 1 73 ? 3.911 -4.133 13.032 1.00 88.06 73 ASP A O 1
ATOM 554 N N . ALA A 1 74 ? 1.849 -4.958 12.698 1.00 90.44 74 ALA A N 1
ATOM 555 C CA . ALA A 1 74 ? 1.218 -3.671 12.443 1.00 90.44 74 ALA A CA 1
ATOM 556 C C . ALA A 1 74 ? 1.146 -2.798 13.704 1.00 90.44 74 ALA A C 1
ATOM 558 O O . ALA A 1 74 ? 1.353 -1.588 13.618 1.00 90.44 74 ALA A O 1
ATOM 559 N N . ARG A 1 75 ? 0.958 -3.378 14.900 1.00 93.06 75 ARG A N 1
ATOM 560 C CA . ARG A 1 75 ? 1.090 -2.619 16.155 1.00 93.06 75 ARG A CA 1
ATOM 561 C C . ARG A 1 75 ? 2.484 -2.021 16.321 1.00 93.06 75 ARG A C 1
ATOM 563 O O . ARG A 1 75 ? 2.582 -0.899 16.808 1.00 93.06 75 ARG A O 1
ATOM 570 N N . ARG A 1 76 ? 3.563 -2.692 15.904 1.00 91.00 76 ARG A N 1
ATOM 571 C CA . ARG A 1 76 ? 4.908 -2.081 15.938 1.00 91.00 76 ARG A CA 1
ATOM 572 C C . ARG A 1 76 ? 4.980 -0.835 15.056 1.00 91.00 76 ARG A C 1
ATOM 574 O O . ARG A 1 76 ? 5.549 0.162 15.483 1.00 91.00 76 ARG A O 1
ATOM 581 N N . VAL A 1 77 ? 4.342 -0.858 13.882 1.00 89.94 77 VAL A N 1
ATOM 582 C CA . VAL A 1 77 ? 4.208 0.321 13.007 1.00 89.94 77 VAL A CA 1
ATOM 583 C C . VAL A 1 77 ? 3.386 1.418 13.685 1.00 89.94 77 VAL A C 1
ATOM 585 O O . VAL A 1 77 ? 3.807 2.571 13.686 1.00 89.94 77 VAL A O 1
ATOM 588 N N . TYR A 1 78 ? 2.275 1.072 14.339 1.00 90.50 78 TYR A N 1
ATOM 589 C CA . TYR A 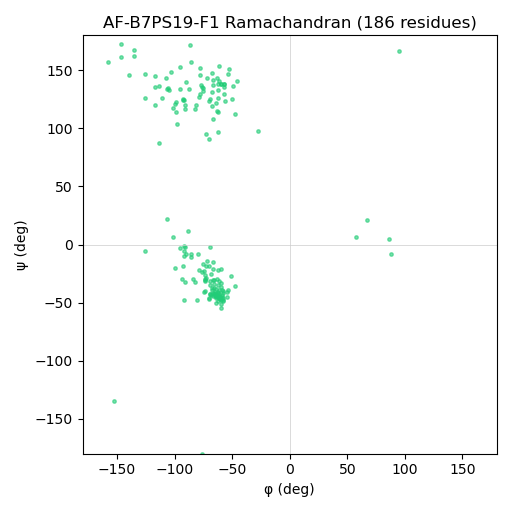1 78 ? 1.461 2.028 15.096 1.00 90.50 78 TYR A CA 1
ATOM 590 C C . TYR A 1 78 ? 2.276 2.795 16.148 1.00 90.50 78 TYR A C 1
ATOM 592 O O . TYR A 1 78 ? 2.143 4.008 16.260 1.00 90.50 78 TYR A O 1
ATOM 600 N N . HIS A 1 79 ? 3.189 2.127 16.861 1.00 89.69 79 HIS A N 1
ATOM 601 C CA . HIS A 1 79 ? 4.053 2.786 17.853 1.00 89.69 79 HIS A CA 1
ATOM 602 C C . HIS A 1 79 ? 5.053 3.781 17.236 1.00 89.69 79 HIS A C 1
ATOM 604 O O . HIS A 1 79 ? 5.623 4.595 17.955 1.00 89.69 79 HIS A O 1
ATOM 610 N N . THR A 1 80 ? 5.275 3.739 15.918 1.00 89.56 80 THR A N 1
ATOM 611 C CA . THR A 1 80 ? 6.100 4.734 15.208 1.00 89.56 80 THR A CA 1
ATOM 612 C C . THR A 1 80 ? 5.315 5.976 14.790 1.00 89.56 80 THR A C 1
ATOM 614 O O . THR A 1 80 ? 5.909 6.963 14.355 1.00 89.56 80 THR A O 1
ATOM 617 N N . PHE A 1 81 ? 3.985 5.943 14.893 1.00 88.75 81 PHE A N 1
ATOM 618 C CA . PHE A 1 81 ? 3.141 7.062 14.510 1.00 88.75 81 PHE A CA 1
ATOM 619 C C . PHE A 1 81 ? 3.190 8.173 15.554 1.00 88.75 81 PHE A C 1
ATOM 621 O O . PHE A 1 81 ? 3.082 7.946 16.755 1.00 88.75 81 PHE A O 1
ATOM 628 N N . THR A 1 82 ? 3.307 9.408 15.076 1.00 85.31 82 THR A N 1
ATOM 629 C CA . THR A 1 82 ? 3.187 10.604 15.907 1.00 85.31 82 THR A CA 1
ATOM 630 C C . THR A 1 82 ? 1.741 11.084 15.898 1.00 85.31 82 THR A C 1
ATOM 632 O O . THR A 1 82 ? 1.166 11.322 14.834 1.00 85.31 82 THR A O 1
ATOM 635 N N . PHE A 1 83 ? 1.137 11.214 17.076 1.00 82.81 83 PHE A N 1
ATOM 636 C CA . PHE A 1 83 ? -0.215 11.750 17.269 1.00 82.81 83 PHE A CA 1
ATOM 637 C C . PHE A 1 83 ? -0.119 13.186 17.785 1.00 82.81 83 PHE A C 1
ATOM 639 O O . PHE A 1 83 ? 0.859 13.523 18.453 1.00 82.81 83 PHE A O 1
ATOM 646 N N . ALA A 1 84 ? -1.083 14.040 17.431 1.00 79.56 84 ALA A N 1
ATOM 647 C CA . ALA A 1 84 ? -1.070 15.427 17.888 1.00 79.56 84 ALA A CA 1
ATOM 648 C C . ALA A 1 84 ? -1.471 15.504 19.366 1.00 79.56 84 ALA A C 1
ATOM 650 O O . ALA A 1 84 ? -0.822 16.216 20.127 1.00 79.56 84 ALA A O 1
ATOM 651 N N . ASN A 1 85 ? -2.468 14.711 19.773 1.00 81.44 85 ASN A N 1
ATOM 652 C CA . ASN A 1 85 ? -2.920 14.586 21.156 1.00 81.44 85 ASN A CA 1
ATOM 653 C C . ASN A 1 85 ? -3.153 13.117 21.551 1.00 81.44 85 ASN A C 1
ATOM 655 O O . ASN A 1 85 ? -3.343 12.250 20.700 1.00 81.44 85 ASN A O 1
ATOM 659 N N . GLU A 1 86 ? -3.206 12.839 22.858 1.00 71.69 86 GLU A N 1
ATOM 660 C CA . GLU A 1 86 ? -3.583 11.514 23.387 1.00 71.69 86 GLU A CA 1
ATOM 661 C C . GLU A 1 86 ? -5.047 11.162 23.077 1.00 71.69 86 GLU A C 1
ATOM 663 O O . GLU A 1 86 ? -5.367 10.001 22.841 1.00 71.69 86 GLU A O 1
ATOM 668 N N . ALA A 1 87 ? -5.929 12.165 22.983 1.00 71.88 87 ALA A N 1
ATOM 669 C CA . ALA A 1 87 ? -7.326 11.973 22.584 1.00 71.88 87 ALA A CA 1
ATOM 670 C C . ALA A 1 87 ? -7.457 11.363 21.175 1.00 71.88 87 ALA A C 1
ATOM 672 O O . ALA A 1 87 ? -8.340 10.539 20.942 1.00 71.88 87 ALA A O 1
ATOM 673 N N . ASP A 1 88 ? -6.530 11.688 20.271 1.00 73.62 88 ASP A N 1
ATOM 674 C CA . ASP A 1 88 ? -6.529 11.184 18.894 1.00 73.62 88 ASP A CA 1
ATOM 675 C C . ASP A 1 88 ? -6.152 9.691 18.819 1.00 73.62 88 ASP A C 1
ATOM 677 O O . ASP A 1 88 ? -6.332 9.056 17.786 1.00 73.62 88 ASP A O 1
ATOM 681 N N . GLN A 1 89 ? -5.609 9.112 19.897 1.00 69.00 89 GLN A N 1
ATOM 682 C CA . GLN A 1 89 ? -5.337 7.671 19.984 1.00 69.00 89 GLN A CA 1
ATOM 683 C C . GLN A 1 89 ? -6.600 6.863 20.303 1.00 69.00 89 GLN A C 1
ATOM 685 O O . GLN A 1 89 ? -6.649 5.658 20.049 1.00 69.00 89 GLN A O 1
ATOM 690 N N . HIS A 1 90 ? -7.605 7.515 20.894 1.00 71.44 90 HIS A N 1
ATOM 691 C CA . HIS A 1 90 ? -8.878 6.898 21.253 1.00 71.44 90 HIS A CA 1
ATOM 692 C C . HIS A 1 90 ? -9.931 7.046 20.156 1.00 71.44 90 HIS A C 1
ATOM 694 O O . HIS A 1 90 ? -10.886 6.270 20.136 1.00 71.44 90 HIS A O 1
ATOM 700 N N . ASP A 1 91 ? -9.741 7.984 19.233 1.00 81.12 91 ASP A N 1
ATOM 701 C CA . ASP A 1 91 ? -10.519 8.074 18.007 1.00 81.12 91 ASP A CA 1
ATOM 702 C C . ASP A 1 91 ? -10.010 7.054 16.986 1.00 81.12 91 ASP A C 1
ATOM 704 O O . ASP A 1 91 ? -8.822 7.004 16.693 1.00 81.12 91 ASP A O 1
ATOM 708 N N . LEU A 1 92 ? -10.908 6.232 16.450 1.00 85.31 92 LEU A N 1
ATOM 709 C CA . LEU A 1 92 ? -10.565 5.141 15.541 1.00 85.31 92 LEU A CA 1
ATOM 710 C C . LEU A 1 92 ? -10.149 5.656 14.156 1.00 85.31 92 LEU A C 1
ATOM 712 O O . LEU A 1 92 ? -9.344 5.023 13.464 1.00 85.31 92 LEU A O 1
ATOM 716 N N . ASP A 1 93 ? -10.688 6.808 13.761 1.00 87.12 93 ASP A N 1
ATOM 717 C CA . ASP A 1 93 ? -10.471 7.376 12.435 1.00 87.12 93 ASP A CA 1
ATOM 718 C C . ASP A 1 93 ? -9.008 7.806 12.261 1.00 87.12 93 ASP A C 1
ATOM 720 O O . ASP A 1 93 ? -8.383 7.521 11.235 1.00 87.12 93 ASP A O 1
ATOM 724 N N . THR A 1 94 ? -8.394 8.368 13.305 1.00 88.69 94 THR A N 1
ATOM 725 C CA . THR A 1 94 ? -7.004 8.840 13.244 1.00 88.69 94 THR A CA 1
ATOM 726 C C . THR A 1 94 ? -5.979 7.708 12.996 1.00 88.69 94 THR A C 1
ATOM 728 O O . THR A 1 94 ? -5.149 7.835 12.085 1.00 88.69 94 THR A O 1
ATOM 731 N N . PRO A 1 95 ? -5.982 6.577 13.735 1.00 88.50 95 PRO A N 1
ATOM 732 C CA . PRO A 1 95 ? -5.174 5.400 13.425 1.00 88.50 95 PRO A CA 1
ATOM 733 C C . PRO A 1 95 ? -5.396 4.876 12.005 1.00 88.50 95 PRO A C 1
ATOM 735 O O . PRO A 1 95 ? -4.413 4.600 11.314 1.00 88.50 95 PRO A O 1
ATOM 738 N N . ILE A 1 96 ? -6.652 4.768 11.552 1.00 91.56 96 ILE A N 1
ATOM 739 C CA . ILE A 1 96 ? -6.992 4.299 10.199 1.00 91.56 96 ILE A CA 1
ATOM 740 C C . ILE A 1 96 ? -6.332 5.192 9.144 1.00 91.56 96 ILE A C 1
ATOM 742 O O . ILE A 1 96 ? -5.689 4.685 8.221 1.00 91.56 96 ILE A O 1
ATOM 746 N N . GLU A 1 97 ? -6.442 6.512 9.287 1.00 90.88 97 GLU A N 1
ATOM 747 C CA . GLU A 1 97 ? -5.847 7.470 8.354 1.00 90.88 97 GLU A CA 1
ATOM 748 C C . GLU A 1 97 ? -4.322 7.356 8.300 1.00 90.88 97 GLU A C 1
ATOM 750 O O . GLU A 1 97 ? -3.734 7.330 7.212 1.00 90.88 97 GLU A O 1
ATOM 755 N N . LYS A 1 98 ? -3.664 7.235 9.459 1.00 90.81 98 LYS A N 1
ATOM 756 C CA . LYS A 1 98 ? -2.205 7.071 9.521 1.00 90.81 98 LYS A CA 1
ATOM 757 C C . LYS A 1 98 ? -1.749 5.757 8.901 1.00 90.81 98 LYS A C 1
ATOM 759 O O . LYS A 1 98 ? -0.766 5.756 8.160 1.00 90.81 98 LYS A O 1
ATOM 764 N N . PHE A 1 99 ? -2.470 4.662 9.136 1.00 91.12 99 PHE A N 1
ATOM 765 C CA . PHE A 1 99 ? -2.185 3.388 8.479 1.00 91.12 99 PHE A CA 1
ATOM 766 C C . PHE A 1 99 ? -2.371 3.479 6.969 1.00 91.12 99 PHE A C 1
ATOM 768 O O . PHE A 1 99 ? -1.483 3.062 6.226 1.00 91.12 99 PHE A O 1
ATOM 775 N N . HIS A 1 100 ? -3.459 4.085 6.502 1.00 90.31 100 HIS A N 1
ATOM 776 C CA . HIS A 1 100 ? -3.683 4.294 5.077 1.00 90.31 100 HIS A CA 1
ATOM 777 C C . HIS A 1 100 ? -2.558 5.130 4.442 1.00 90.31 100 HIS A C 1
ATOM 779 O O . HIS A 1 100 ? -2.043 4.772 3.381 1.00 90.31 100 HIS A O 1
ATOM 785 N N . ALA A 1 101 ? -2.110 6.201 5.107 1.00 88.00 101 ALA A N 1
ATOM 786 C CA . ALA A 1 101 ? -0.983 7.013 4.653 1.00 88.00 101 ALA A CA 1
ATOM 787 C C . ALA A 1 101 ? 0.336 6.223 4.633 1.00 88.00 101 ALA A C 1
ATOM 789 O O . ALA A 1 101 ? 1.056 6.264 3.636 1.00 88.00 101 ALA A O 1
ATOM 790 N N . HIS A 1 102 ? 0.636 5.467 5.691 1.00 86.81 102 HIS A N 1
ATOM 791 C CA . HIS A 1 102 ? 1.832 4.629 5.775 1.00 86.81 102 HIS A CA 1
ATOM 792 C C . HIS A 1 102 ? 1.858 3.576 4.658 1.00 86.81 102 HIS A C 1
ATOM 794 O O . HIS A 1 102 ? 2.842 3.463 3.926 1.00 86.81 102 HIS A O 1
ATOM 800 N N . CYS A 1 103 ? 0.744 2.871 4.452 1.00 84.00 103 CYS A N 1
ATOM 801 C CA . CYS A 1 103 ? 0.624 1.838 3.427 1.00 84.00 103 CYS A CA 1
ATOM 802 C C . CYS A 1 103 ? 0.728 2.414 2.006 1.00 84.00 103 CYS A C 1
ATOM 804 O O . CYS A 1 103 ? 1.326 1.797 1.126 1.00 84.00 103 CYS A O 1
ATOM 806 N N . LYS A 1 104 ? 0.227 3.638 1.796 1.00 77.88 104 LYS A N 1
ATOM 807 C CA . LYS A 1 104 ? 0.322 4.373 0.526 1.00 77.88 104 LYS A CA 1
ATOM 808 C C . LYS A 1 104 ? 1.703 4.984 0.256 1.00 77.88 104 LYS A C 1
ATOM 810 O O . LYS A 1 104 ? 2.026 5.244 -0.900 1.00 77.88 104 LYS A O 1
ATOM 815 N N . LEU A 1 105 ? 2.517 5.250 1.275 1.00 64.25 105 LEU A N 1
ATOM 816 C CA . LEU A 1 105 ? 3.878 5.777 1.095 1.00 64.25 105 LEU A CA 1
ATOM 817 C C . LEU A 1 105 ? 4.890 4.667 0.779 1.00 64.25 105 LEU A C 1
ATOM 819 O O . LEU A 1 105 ? 5.831 4.886 0.016 1.00 64.25 105 LEU A O 1
ATOM 823 N N . THR A 1 106 ? 4.680 3.465 1.317 1.00 59.00 106 THR A N 1
ATOM 824 C CA . THR A 1 106 ? 5.593 2.323 1.137 1.00 59.00 106 THR A CA 1
ATOM 825 C C . THR A 1 106 ? 5.585 1.753 -0.288 1.00 59.00 106 THR A C 1
ATOM 827 O O . THR A 1 106 ? 6.561 1.128 -0.714 1.00 59.00 106 THR A O 1
ATOM 830 N N . VAL A 1 107 ? 4.559 2.035 -1.100 1.00 57.19 107 VAL A N 1
ATOM 831 C CA . VAL A 1 107 ? 4.639 1.848 -2.560 1.00 57.19 107 VAL A CA 1
ATOM 832 C C . VAL A 1 107 ? 5.589 2.904 -3.124 1.00 57.19 107 VAL A C 1
ATOM 834 O O . VAL A 1 107 ? 5.161 4.001 -3.463 1.00 57.19 107 VAL A O 1
ATOM 837 N N . ASN A 1 108 ? 6.884 2.560 -3.205 1.00 60.50 108 ASN A N 1
ATOM 838 C CA . ASN A 1 108 ? 7.985 3.389 -3.715 1.00 60.50 108 ASN A CA 1
ATOM 839 C C . ASN A 1 108 ? 7.504 4.418 -4.754 1.00 60.50 108 ASN A C 1
ATOM 841 O O . ASN A 1 108 ? 7.362 4.107 -5.943 1.00 60.50 108 ASN A O 1
ATOM 845 N N . GLN A 1 109 ? 7.270 5.655 -4.314 1.00 55.91 109 GLN A N 1
ATOM 846 C CA . GLN A 1 109 ? 6.814 6.728 -5.190 1.00 55.91 109 GLN A CA 1
ATOM 847 C C . GLN A 1 109 ? 7.828 6.960 -6.318 1.00 55.91 109 GLN A C 1
ATOM 849 O O . GLN A 1 109 ? 7.441 7.044 -7.480 1.00 55.91 109 GLN A O 1
ATOM 854 N N . THR A 1 110 ? 9.124 6.882 -6.002 1.00 53.44 110 THR A N 1
ATOM 855 C CA . THR A 1 110 ? 10.232 6.903 -6.966 1.00 53.44 110 THR A CA 1
ATOM 856 C C . THR A 1 110 ? 10.132 5.783 -8.000 1.00 53.44 110 THR A C 1
ATOM 858 O O . THR A 1 110 ? 10.359 6.011 -9.182 1.00 53.44 110 THR A O 1
ATOM 861 N N . TYR A 1 111 ? 9.769 4.564 -7.590 1.00 57.38 111 TYR A N 1
ATOM 862 C CA . TYR A 1 111 ? 9.592 3.442 -8.515 1.00 57.38 111 TYR A CA 1
ATOM 863 C C . TYR A 1 111 ? 8.371 3.645 -9.407 1.00 57.38 111 TYR A C 1
ATOM 865 O O . TYR A 1 111 ? 8.451 3.403 -10.608 1.00 57.38 111 TYR A O 1
ATOM 873 N N . ARG A 1 112 ? 7.256 4.121 -8.846 1.00 55.78 112 ARG A N 1
ATOM 874 C CA . ARG A 1 112 ? 6.066 4.473 -9.621 1.00 55.78 112 ARG A CA 1
ATOM 875 C C . ARG A 1 112 ? 6.391 5.561 -10.635 1.00 55.78 112 ARG A C 1
ATOM 877 O O . ARG A 1 112 ? 6.193 5.326 -11.816 1.00 55.78 112 ARG A O 1
ATOM 884 N N . GLU A 1 113 ? 6.942 6.697 -10.224 1.00 58.47 113 GLU A N 1
ATOM 885 C CA . GLU A 1 113 ? 7.320 7.793 -11.128 1.00 58.47 113 GLU A CA 1
ATOM 886 C C . GLU A 1 113 ? 8.325 7.337 -12.193 1.00 58.47 113 GLU A C 1
ATOM 888 O O . GLU A 1 113 ? 8.172 7.654 -13.370 1.00 58.47 113 GLU A O 1
ATOM 893 N N . PHE A 1 114 ? 9.298 6.502 -11.825 1.00 59.69 114 PHE A N 1
ATOM 894 C CA . PHE A 1 114 ? 10.260 5.918 -12.758 1.00 59.69 114 PHE A CA 1
ATOM 895 C C . PHE A 1 114 ? 9.611 4.973 -13.782 1.00 59.69 114 PHE A C 1
ATOM 897 O O . PHE A 1 114 ? 9.944 5.011 -14.967 1.00 59.69 114 PHE A O 1
ATOM 904 N N . VAL A 1 115 ? 8.674 4.125 -13.352 1.00 58.81 115 VAL A N 1
ATOM 905 C CA . VAL A 1 115 ? 7.947 3.193 -14.227 1.00 58.81 115 VAL A CA 1
ATOM 906 C C . VAL A 1 115 ? 6.916 3.927 -15.090 1.00 58.81 115 VAL A C 1
ATOM 908 O O . VAL A 1 115 ? 6.802 3.618 -16.274 1.00 58.81 115 VAL A O 1
ATOM 911 N N . PHE A 1 116 ? 6.211 4.916 -14.537 1.00 54.78 116 PHE A N 1
ATOM 912 C CA . PHE A 1 116 ? 5.220 5.734 -15.242 1.00 54.78 116 PHE A CA 1
ATOM 913 C C . PHE A 1 116 ? 5.866 6.747 -16.200 1.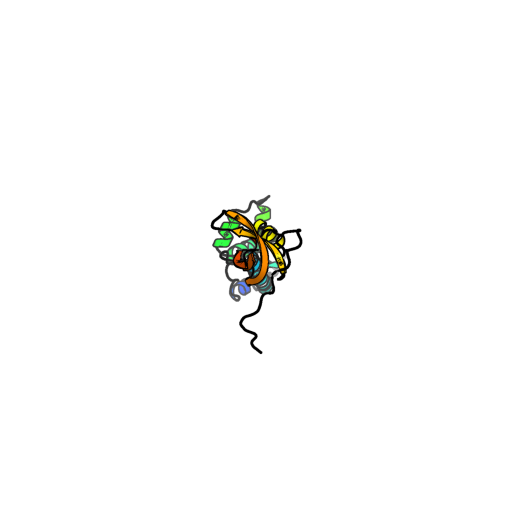00 54.78 116 PHE A C 1
ATOM 915 O O . PHE A 1 116 ? 5.296 7.034 -17.251 1.00 54.78 116 PHE A O 1
ATOM 922 N N . GLY A 1 117 ? 7.073 7.239 -15.905 1.00 58.94 117 GLY A N 1
ATOM 923 C CA . GLY A 1 117 ? 7.813 8.165 -16.767 1.00 58.94 117 GLY A CA 1
ATOM 924 C C . GLY A 1 117 ? 8.443 7.512 -18.003 1.00 58.94 117 GLY A C 1
ATOM 925 O O . GLY A 1 117 ? 8.794 8.199 -18.964 1.00 58.94 117 GLY A O 1
ATOM 926 N N . MET A 1 118 ? 8.581 6.181 -18.032 1.00 68.94 118 MET A N 1
ATOM 927 C CA . MET A 1 118 ? 9.176 5.475 -19.167 1.00 68.94 118 MET A CA 1
ATOM 928 C C . MET A 1 118 ? 8.119 4.916 -20.114 1.00 68.94 118 MET A C 1
ATOM 930 O O . MET A 1 118 ? 7.554 3.845 -19.901 1.00 68.94 118 MET A O 1
ATOM 934 N N . ARG A 1 119 ? 7.934 5.583 -21.257 1.00 80.00 119 ARG A N 1
ATOM 935 C CA . ARG A 1 119 ? 7.088 5.058 -22.338 1.00 80.00 119 ARG A CA 1
ATOM 936 C C . ARG A 1 119 ? 7.597 3.702 -22.842 1.00 80.00 119 ARG A C 1
ATOM 938 O O . ARG A 1 119 ? 8.806 3.543 -23.066 1.00 80.00 119 ARG A O 1
ATOM 945 N N . ASN A 1 120 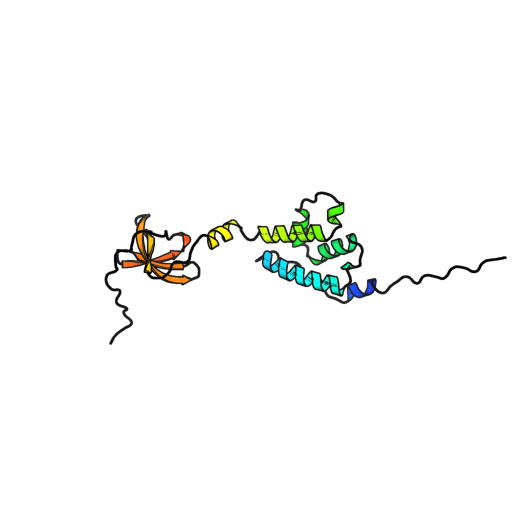? 6.679 2.765 -23.090 1.00 83.75 120 ASN A N 1
ATOM 946 C CA . ASN A 1 120 ? 6.967 1.527 -23.819 1.00 83.75 120 ASN A CA 1
ATOM 947 C C . ASN A 1 120 ? 7.469 1.844 -25.235 1.00 83.75 120 ASN A C 1
ATOM 949 O O . ASN A 1 120 ? 6.936 2.737 -25.896 1.00 83.75 120 ASN A O 1
ATOM 953 N N . LEU A 1 121 ? 8.485 1.108 -25.683 1.00 86.31 121 LEU A N 1
ATOM 954 C CA . LEU A 1 121 ? 9.017 1.235 -27.039 1.00 86.31 121 LEU A CA 1
ATOM 955 C C . LEU A 1 121 ? 8.264 0.279 -27.962 1.00 86.31 121 LEU A C 1
ATOM 957 O O . LEU A 1 121 ? 7.965 -0.851 -27.569 1.00 86.31 121 LEU A O 1
ATOM 961 N N . LYS A 1 122 ? 7.953 0.716 -29.179 1.00 88.25 122 LYS A N 1
ATOM 962 C CA . LYS A 1 122 ? 7.353 -0.152 -30.201 1.00 88.25 122 LYS A CA 1
ATOM 963 C C . LYS A 1 122 ? 8.434 -0.725 -31.124 1.00 88.25 122 LYS A C 1
ATOM 965 O O . LYS A 1 122 ? 9.473 -0.086 -31.299 1.00 88.25 122 LYS A O 1
ATOM 970 N N . PRO A 1 123 ? 8.204 -1.904 -31.728 1.00 87.75 123 PRO A N 1
ATOM 971 C CA . PRO A 1 123 ? 9.017 -2.375 -32.844 1.00 87.75 123 PRO A CA 1
ATOM 972 C C . PRO A 1 123 ? 9.179 -1.289 -33.918 1.00 87.75 123 PRO A C 1
ATOM 974 O O . PRO A 1 123 ? 8.219 -0.591 -34.240 1.00 87.75 123 PRO A O 1
ATOM 977 N N . GLY A 1 124 ? 10.391 -1.124 -34.440 1.00 86.00 124 GLY A N 1
ATOM 978 C CA . GLY A 1 124 ? 10.754 -0.091 -35.410 1.00 86.00 124 GLY A CA 1
ATOM 979 C C . GLY A 1 124 ? 11.191 1.248 -34.804 1.00 86.00 124 GLY A C 1
ATOM 980 O O . GLY A 1 124 ? 11.672 2.107 -35.540 1.00 86.00 124 GLY A O 1
ATOM 981 N N . GLU A 1 125 ? 11.071 1.454 -33.487 1.00 86.69 125 GLU A N 1
ATOM 982 C CA . GLU A 1 125 ? 11.497 2.716 -32.871 1.00 86.69 125 GLU A CA 1
ATOM 983 C C . GLU A 1 125 ? 13.027 2.817 -32.750 1.00 86.69 125 GLU A C 1
ATOM 985 O O . GLU A 1 125 ? 13.670 1.860 -32.299 1.00 86.69 125 GLU A O 1
ATOM 990 N N . PRO A 1 126 ? 13.620 3.973 -33.112 1.00 89.19 126 PRO A N 1
ATOM 991 C CA . PRO A 1 126 ? 15.045 4.203 -32.958 1.00 89.19 126 PRO A CA 1
ATOM 992 C C . PRO A 1 126 ? 15.406 4.463 -31.495 1.00 89.19 126 PRO A C 1
ATOM 994 O O . PRO A 1 126 ? 14.822 5.300 -30.799 1.00 89.19 126 PRO A O 1
ATOM 997 N N . VAL A 1 127 ? 16.437 3.771 -31.039 1.00 90.44 127 VAL A N 1
ATOM 998 C CA . VAL A 1 127 ? 17.015 3.894 -29.706 1.00 90.44 127 VAL A CA 1
ATOM 999 C C . VAL A 1 127 ? 18.533 3.933 -29.796 1.00 90.44 127 VAL A C 1
ATOM 1001 O O . VAL A 1 127 ? 19.111 3.631 -30.831 1.00 90.44 127 VAL A O 1
ATOM 1004 N N . TYR A 1 128 ? 19.198 4.298 -28.710 1.00 89.38 128 TYR A N 1
ATOM 1005 C CA . TYR A 1 128 ? 20.624 4.057 -28.547 1.00 89.38 128 TYR A CA 1
ATOM 1006 C C . TYR A 1 128 ? 20.840 2.912 -27.568 1.00 89.38 128 TYR A C 1
ATOM 1008 O O . TYR A 1 128 ? 20.232 2.870 -26.491 1.00 89.38 128 TYR A O 1
ATOM 1016 N N . VAL A 1 129 ? 21.739 2.006 -27.937 1.00 89.62 129 VAL A N 1
ATOM 1017 C CA . VAL A 1 129 ? 22.208 0.906 -27.102 1.00 89.62 129 VAL A CA 1
ATOM 1018 C C . VAL A 1 129 ? 23.675 1.121 -26.765 1.00 89.62 129 VAL A C 1
ATOM 1020 O O . VAL A 1 129 ? 24.476 1.514 -27.607 1.00 89.62 129 VAL A O 1
ATOM 1023 N N . ARG A 1 130 ? 24.048 0.886 -25.508 1.00 87.62 130 ARG A N 1
ATOM 1024 C CA . ARG A 1 130 ? 25.453 0.923 -25.106 1.00 87.62 130 ARG A CA 1
ATOM 1025 C C . ARG A 1 130 ? 26.123 -0.400 -25.472 1.00 87.62 130 ARG A C 1
ATOM 1027 O O . ARG A 1 130 ? 25.711 -1.458 -24.976 1.00 87.62 130 ARG A O 1
ATOM 1034 N N . ASN A 1 131 ? 27.155 -0.337 -26.305 1.00 82.06 131 ASN A N 1
ATOM 1035 C CA . ASN A 1 131 ? 28.008 -1.479 -26.603 1.00 82.06 131 ASN A CA 1
ATOM 1036 C C . ASN A 1 131 ? 28.798 -1.848 -25.332 1.00 82.06 131 ASN A C 1
ATOM 1038 O O . ASN A 1 131 ? 29.349 -0.982 -24.650 1.00 82.06 131 ASN A O 1
ATOM 1042 N N . ARG A 1 132 ? 28.807 -3.136 -24.966 1.00 74.94 132 ARG A N 1
ATOM 1043 C CA . ARG A 1 132 ? 29.481 -3.610 -23.745 1.00 74.94 132 ARG A CA 1
ATOM 1044 C C . ARG A 1 132 ? 31.001 -3.615 -23.875 1.00 74.94 132 ARG A C 1
ATOM 1046 O O . ARG A 1 132 ? 31.659 -3.415 -22.868 1.00 74.94 132 ARG A O 1
ATOM 1053 N N . ALA A 1 133 ? 31.534 -3.835 -25.074 1.00 76.62 133 ALA A N 1
ATOM 1054 C CA . ALA A 1 133 ? 32.973 -3.918 -25.296 1.00 76.62 133 ALA A CA 1
ATOM 1055 C C . ALA A 1 133 ? 33.605 -2.523 -25.384 1.00 76.62 133 ALA A C 1
ATOM 1057 O O . ALA A 1 133 ? 34.586 -2.240 -24.708 1.00 76.62 133 ALA A O 1
ATOM 1058 N N . SER A 1 134 ? 33.009 -1.629 -26.177 1.00 78.19 134 SER A N 1
ATOM 1059 C CA . SER A 1 134 ? 33.552 -0.283 -26.401 1.00 78.19 134 SER A CA 1
ATOM 1060 C C . SER A 1 134 ? 33.022 0.772 -25.429 1.00 78.19 134 SER A C 1
ATOM 1062 O O . SER A 1 134 ? 33.516 1.896 -25.424 1.00 78.19 134 SER A O 1
ATOM 1064 N N . HIS A 1 135 ? 31.999 0.453 -24.626 1.00 79.50 135 HIS A N 1
ATOM 1065 C CA . HIS A 1 135 ? 31.282 1.393 -23.751 1.00 79.50 135 HIS A CA 1
ATOM 1066 C C . HIS A 1 135 ? 30.641 2.598 -24.460 1.00 79.50 135 HIS A C 1
ATOM 1068 O O . HIS A 1 135 ? 30.078 3.463 -23.778 1.00 79.50 135 HIS A O 1
ATOM 1074 N N . GLN A 1 136 ? 30.661 2.624 -25.792 1.00 85.88 136 GLN A N 1
ATOM 1075 C CA . GLN A 1 136 ? 30.093 3.674 -26.628 1.00 85.88 136 GLN A CA 1
ATOM 1076 C C . GLN A 1 136 ? 28.604 3.430 -26.895 1.00 85.88 136 GLN A C 1
ATOM 1078 O O . GLN A 1 136 ? 28.103 2.308 -26.787 1.00 85.88 136 GLN A O 1
ATOM 1083 N N . TRP A 1 137 ? 27.883 4.503 -27.219 1.00 86.44 137 TRP A N 1
ATOM 1084 C CA . TRP A 1 137 ? 26.474 4.444 -27.600 1.00 86.44 137 TRP A CA 1
ATOM 1085 C C . TRP A 1 137 ? 26.353 4.284 -29.114 1.00 86.44 137 TRP A C 1
ATOM 1087 O O . TRP A 1 137 ? 26.793 5.160 -29.852 1.00 86.44 137 TRP A O 1
ATOM 1097 N N . ALA A 1 138 ? 25.720 3.199 -29.550 1.00 85.81 138 ALA A N 1
ATOM 1098 C CA . ALA A 1 138 ? 25.426 2.918 -30.949 1.00 85.81 138 ALA A CA 1
ATOM 1099 C C . ALA A 1 138 ? 23.923 3.100 -31.225 1.00 85.81 138 ALA A C 1
ATOM 1101 O O . ALA A 1 138 ? 23.101 2.817 -30.340 1.00 85.81 138 ALA A O 1
ATOM 1102 N N . PRO A 1 139 ? 23.536 3.618 -32.403 1.00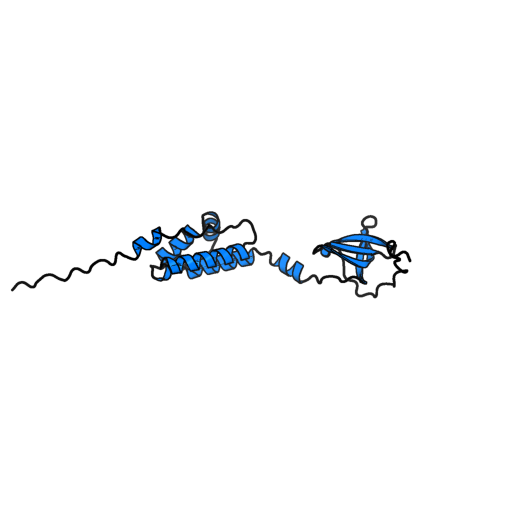 88.81 139 PRO A N 1
ATOM 1103 C CA . PRO A 1 139 ? 22.140 3.659 -32.811 1.00 88.81 139 PRO A CA 1
ATOM 1104 C C . PRO A 1 139 ? 21.621 2.233 -33.026 1.00 88.81 139 PRO A C 1
ATOM 1106 O O . PRO A 1 139 ? 22.318 1.370 -33.541 1.00 88.81 139 PRO A O 1
ATOM 1109 N N . ALA A 1 140 ? 20.382 1.991 -32.626 1.00 89.38 140 ALA A N 1
ATOM 1110 C CA . ALA A 1 140 ? 19.726 0.701 -32.735 1.00 89.38 140 ALA A CA 1
ATOM 1111 C C . ALA A 1 140 ? 18.227 0.864 -32.993 1.00 89.38 140 ALA A C 1
ATOM 1113 O O . ALA A 1 140 ? 17.639 1.916 -32.743 1.00 89.38 140 ALA A O 1
ATOM 1114 N N . ILE A 1 141 ? 17.594 -0.195 -33.478 1.00 90.38 141 ILE A N 1
ATOM 1115 C CA . ILE A 1 141 ? 16.154 -0.263 -33.715 1.00 90.38 141 ILE A CA 1
ATOM 1116 C C . ILE A 1 141 ? 15.566 -1.347 -32.827 1.00 90.38 141 ILE A C 1
ATOM 1118 O O . ILE A 1 141 ? 16.111 -2.442 -32.700 1.00 90.38 141 ILE A O 1
ATOM 1122 N N . VAL A 1 142 ? 14.438 -1.047 -32.191 1.00 91.19 142 VAL A N 1
ATOM 1123 C CA . VAL A 1 142 ? 13.700 -2.032 -31.400 1.00 91.19 142 VAL A CA 1
ATOM 1124 C C . VAL A 1 142 ? 13.070 -3.059 -32.334 1.00 91.19 142 VAL A C 1
ATOM 1126 O O . VAL A 1 142 ? 12.289 -2.697 -33.204 1.00 91.19 142 VAL A O 1
ATOM 1129 N N . LEU A 1 143 ? 13.364 -4.342 -32.138 1.00 90.06 143 LEU A N 1
ATOM 1130 C CA . LEU A 1 143 ? 12.728 -5.429 -32.885 1.00 90.06 143 LEU A CA 1
ATOM 1131 C C . LEU A 1 143 ? 11.493 -5.954 -32.159 1.00 90.06 143 LEU A C 1
ATOM 1133 O O . LEU A 1 143 ? 10.432 -6.107 -32.753 1.00 90.06 143 LEU A O 1
ATOM 1137 N N . ALA A 1 144 ? 11.617 -6.220 -30.859 1.00 87.75 144 ALA A N 1
ATOM 1138 C CA . ALA A 1 144 ? 10.534 -6.807 -30.080 1.00 87.75 144 ALA A CA 1
ATOM 1139 C C . ALA A 1 144 ? 10.677 -6.525 -28.584 1.00 87.75 144 ALA A C 1
ATOM 1141 O O . ALA A 1 144 ? 11.773 -6.315 -28.058 1.00 87.75 144 ALA A O 1
ATOM 1142 N N . ARG A 1 145 ? 9.551 -6.591 -27.874 1.00 88.94 145 ARG A N 1
ATOM 1143 C CA . ARG A 1 145 ? 9.495 -6.610 -26.411 1.00 88.94 145 ARG A CA 1
ATOM 1144 C C . ARG A 1 145 ? 9.256 -8.048 -25.954 1.00 88.94 145 ARG A C 1
ATOM 1146 O O . ARG A 1 145 ? 8.214 -8.611 -26.263 1.00 88.94 145 ARG A O 1
ATOM 1153 N N . LYS A 1 146 ? 10.201 -8.631 -25.211 1.00 82.81 146 LYS A N 1
ATOM 1154 C CA . LYS A 1 146 ? 10.126 -10.023 -24.723 1.00 82.81 146 LYS A CA 1
ATOM 1155 C C . LYS A 1 146 ? 9.473 -10.134 -23.337 1.00 82.81 146 LYS A C 1
ATOM 1157 O O . LYS A 1 146 ? 8.839 -11.136 -23.041 1.00 82.81 146 LYS A O 1
ATOM 1162 N N . GLN A 1 147 ? 9.643 -9.121 -22.482 1.00 78.56 147 GLN A N 1
ATOM 1163 C CA . GLN A 1 147 ? 9.085 -9.043 -21.117 1.00 78.56 147 GLN A CA 1
ATOM 1164 C C . GLN A 1 147 ? 8.748 -7.581 -20.765 1.00 78.56 147 GLN A C 1
ATOM 1166 O O . GLN A 1 147 ? 9.144 -6.681 -21.515 1.00 78.56 147 GLN A O 1
ATOM 1171 N N . PRO A 1 148 ? 8.093 -7.278 -19.620 1.00 74.81 148 PRO A N 1
ATOM 1172 C CA . PRO A 1 148 ? 7.690 -5.915 -19.273 1.00 74.81 148 PRO A CA 1
ATOM 1173 C C . PRO A 1 148 ? 8.801 -4.858 -19.369 1.00 74.81 148 PRO A C 1
ATOM 1175 O O . PRO A 1 148 ? 8.509 -3.704 -19.676 1.00 74.81 148 PRO A O 1
ATOM 1178 N N . ARG A 1 149 ? 10.072 -5.250 -19.199 1.00 79.69 149 ARG A N 1
ATOM 1179 C CA . ARG A 1 149 ? 11.240 -4.362 -19.317 1.00 79.69 149 ARG A CA 1
ATOM 1180 C C . ARG A 1 149 ? 12.314 -4.834 -20.289 1.00 79.69 149 ARG A C 1
ATOM 1182 O O . ARG A 1 149 ? 13.273 -4.099 -20.488 1.00 79.69 149 ARG A O 1
ATOM 1189 N N . LEU A 1 150 ? 12.191 -6.025 -20.870 1.00 87.69 150 LEU A N 1
ATOM 1190 C CA . LEU A 1 150 ? 13.229 -6.609 -21.719 1.00 87.69 150 LEU A CA 1
ATOM 1191 C C . LEU A 1 150 ? 12.888 -6.405 -23.191 1.00 87.69 150 LEU A C 1
ATOM 1193 O O . LEU A 1 150 ? 11.858 -6.887 -23.667 1.00 87.69 150 LEU A O 1
ATOM 1197 N N . TYR A 1 151 ? 13.781 -5.726 -23.898 1.00 91.75 151 TYR A N 1
ATOM 1198 C CA . TYR A 1 151 ? 13.668 -5.432 -25.318 1.00 91.75 151 TYR A CA 1
ATOM 1199 C C . TYR A 1 151 ? 14.804 -6.094 -26.087 1.00 91.75 151 TYR A C 1
ATOM 1201 O O . TYR A 1 151 ? 15.927 -6.203 -25.590 1.00 91.75 151 TYR A O 1
ATOM 1209 N N . ILE A 1 152 ? 14.491 -6.528 -27.300 1.00 91.50 152 ILE A N 1
ATOM 1210 C CA . ILE A 1 152 ? 15.452 -6.961 -28.306 1.00 91.50 152 ILE A CA 1
ATOM 1211 C C . ILE A 1 152 ? 15.642 -5.779 -29.246 1.00 91.50 152 ILE A C 1
ATOM 1213 O O . ILE A 1 152 ? 14.667 -5.275 -29.806 1.00 91.50 152 ILE A O 1
ATOM 1217 N N . VAL A 1 153 ? 16.880 -5.323 -29.386 1.00 91.25 153 VAL A N 1
ATOM 1218 C CA . VAL A 1 153 ? 17.250 -4.222 -30.275 1.00 91.25 153 VAL A CA 1
ATOM 1219 C C . VAL A 1 153 ? 18.365 -4.678 -31.203 1.00 91.25 153 VAL A C 1
ATOM 1221 O O . VAL A 1 153 ? 19.193 -5.488 -30.795 1.00 91.25 153 VAL A O 1
ATOM 1224 N N . GLN A 1 154 ? 18.376 -4.176 -32.428 1.00 91.12 154 GLN A N 1
ATOM 1225 C CA . GLN A 1 154 ? 19.421 -4.434 -33.413 1.00 91.12 154 GLN A CA 1
ATOM 1226 C C . GLN A 1 154 ? 20.205 -3.150 -33.645 1.00 91.12 154 GLN A C 1
ATOM 1228 O O . GLN A 1 154 ? 19.581 -2.121 -33.899 1.00 91.12 154 GLN A O 1
ATOM 1233 N N . ASP A 1 155 ? 21.527 -3.190 -33.508 1.00 87.69 155 ASP A N 1
ATOM 1234 C CA . ASP A 1 155 ? 22.383 -2.045 -33.829 1.00 87.69 155 ASP A CA 1
ATOM 1235 C C . ASP A 1 155 ? 22.573 -1.867 -35.349 1.00 87.69 155 ASP A C 1
ATOM 1237 O O . ASP A 1 155 ? 21.997 -2.590 -36.166 1.00 87.69 155 ASP A O 1
ATOM 1241 N N . ASP A 1 156 ? 23.339 -0.853 -35.742 1.00 82.25 156 ASP A N 1
ATOM 1242 C CA . ASP A 1 156 ? 23.676 -0.560 -37.136 1.00 82.25 156 ASP A CA 1
ATOM 1243 C C . ASP A 1 156 ? 24.674 -1.546 -37.764 1.00 82.25 156 ASP A C 1
ATOM 1245 O O . ASP A 1 156 ? 24.719 -1.657 -38.990 1.00 82.25 156 ASP A O 1
ATOM 1249 N N . GLU A 1 157 ? 25.410 -2.299 -36.945 1.00 83.00 157 GLU A N 1
ATOM 1250 C CA . GLU A 1 157 ? 26.252 -3.432 -37.359 1.00 83.00 157 GLU A CA 1
ATOM 1251 C C . GLU A 1 157 ? 25.427 -4.717 -37.585 1.00 83.00 157 GLU A C 1
ATOM 1253 O O . GLU A 1 157 ? 25.927 -5.710 -38.114 1.00 83.00 157 GLU A O 1
ATOM 1258 N N . GLY A 1 158 ? 24.138 -4.694 -37.231 1.00 82.81 158 GLY A N 1
ATOM 1259 C CA . GLY A 1 158 ? 23.206 -5.806 -37.377 1.00 82.81 158 GLY A CA 1
ATOM 1260 C C . GLY A 1 158 ? 23.207 -6.784 -36.198 1.00 82.81 158 GLY A C 1
ATOM 1261 O O . GLY A 1 158 ? 22.486 -7.784 -36.247 1.00 82.81 158 GLY A O 1
ATOM 1262 N N . LEU A 1 159 ? 23.956 -6.500 -35.133 1.00 86.06 159 LEU A N 1
ATOM 1263 C CA . LEU A 1 159 ? 24.054 -7.316 -33.934 1.00 86.06 159 LEU A CA 1
ATOM 1264 C C . LEU A 1 159 ? 22.823 -7.138 -33.040 1.00 86.06 159 LEU A C 1
ATOM 1266 O O . LEU A 1 159 ? 22.322 -6.040 -32.788 1.00 86.06 159 LEU A O 1
ATOM 1270 N N . LEU A 1 160 ? 22.337 -8.260 -32.510 1.00 89.81 160 LEU A N 1
ATOM 1271 C CA . LEU A 1 160 ? 21.192 -8.279 -31.611 1.00 89.81 160 LEU A CA 1
ATOM 1272 C C . LEU A 1 160 ? 21.614 -8.082 -30.155 1.00 89.81 160 LEU A C 1
ATOM 1274 O O . LEU A 1 160 ? 22.494 -8.757 -29.617 1.00 89.81 160 LEU A O 1
ATOM 1278 N N . HIS A 1 161 ? 20.890 -7.212 -29.463 1.00 88.94 161 HIS A N 1
ATOM 1279 C CA . HIS A 1 161 ? 21.071 -6.941 -28.050 1.00 88.94 161 HIS A CA 1
ATOM 1280 C C . HIS A 1 161 ? 19.769 -7.112 -27.278 1.00 88.94 161 HIS A C 1
ATOM 1282 O O . HIS A 1 161 ? 18.764 -6.458 -27.545 1.00 88.94 161 HIS A O 1
ATOM 1288 N N . GLN A 1 162 ? 19.815 -7.930 -26.229 1.00 90.88 162 GLN A N 1
ATO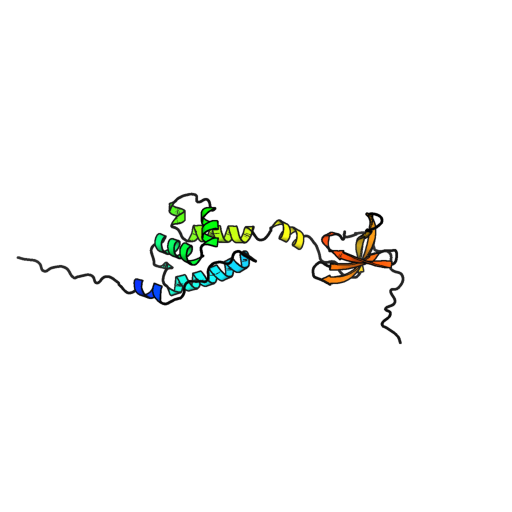M 1289 C CA . GLN A 1 162 ? 18.757 -7.988 -25.224 1.00 90.88 162 GLN A CA 1
ATOM 1290 C C . GLN A 1 162 ? 19.078 -7.002 -24.101 1.00 90.88 162 GLN A C 1
ATOM 1292 O O . GLN A 1 162 ? 20.123 -7.105 -23.445 1.00 90.88 162 GLN A O 1
ATOM 1297 N N . ARG A 1 163 ? 18.227 -5.990 -23.920 1.00 88.56 163 ARG A N 1
ATOM 1298 C CA . ARG A 1 163 ? 18.484 -4.859 -23.022 1.00 88.56 163 ARG A CA 1
ATOM 1299 C C . ARG A 1 163 ? 17.242 -4.453 -22.251 1.00 88.56 163 ARG A C 1
ATOM 1301 O O . ARG A 1 163 ? 16.120 -4.528 -22.745 1.00 88.56 163 ARG A O 1
ATOM 1308 N N . ASN A 1 164 ? 17.467 -4.006 -21.020 1.00 86.75 164 ASN A N 1
ATOM 1309 C CA . ASN A 1 164 ? 16.407 -3.445 -20.201 1.00 86.75 164 ASN A CA 1
ATOM 1310 C C . ASN A 1 164 ? 15.998 -2.065 -20.750 1.00 86.75 164 ASN A C 1
ATOM 1312 O O . ASN A 1 164 ? 16.856 -1.289 -21.169 1.00 86.75 164 ASN A O 1
ATOM 1316 N N . ARG A 1 165 ? 14.709 -1.727 -20.701 1.00 85.06 165 ARG A N 1
ATOM 1317 C CA . ARG A 1 165 ? 14.164 -0.416 -21.081 1.00 85.06 165 ARG A CA 1
ATOM 1318 C C . ARG A 1 165 ? 14.934 0.757 -20.474 1.00 85.06 165 ARG A C 1
ATOM 1320 O O . ARG A 1 165 ? 15.086 1.773 -21.147 1.00 85.06 165 ARG A O 1
ATOM 1327 N N . VAL A 1 166 ? 15.413 0.591 -19.241 1.00 81.50 166 VAL A N 1
ATOM 1328 C CA . VAL A 1 166 ? 16.157 1.602 -18.474 1.00 81.50 166 VAL A CA 1
ATOM 1329 C C . VAL A 1 166 ? 17.474 1.991 -19.141 1.00 81.50 166 VAL A C 1
ATOM 1331 O O . VAL A 1 166 ? 17.883 3.144 -19.075 1.00 81.50 166 VAL A O 1
ATOM 1334 N N . VAL A 1 167 ? 18.145 1.041 -19.797 1.00 82.81 167 VAL A N 1
ATOM 1335 C CA . VAL A 1 167 ? 19.455 1.286 -20.420 1.00 82.81 167 VAL A CA 1
ATOM 1336 C C . VAL A 1 167 ? 19.347 1.712 -21.884 1.00 82.81 167 VAL A C 1
ATOM 1338 O O . VAL A 1 167 ? 20.361 2.042 -22.491 1.00 82.81 167 VAL A O 1
ATOM 1341 N N . LEU A 1 168 ? 18.139 1.705 -22.453 1.00 84.06 168 LEU A N 1
ATOM 1342 C CA . LEU A 1 168 ? 17.869 2.168 -23.811 1.00 84.06 168 LEU A CA 1
ATOM 1343 C C . LEU A 1 168 ? 17.471 3.643 -23.783 1.00 84.06 168 LEU A C 1
ATOM 1345 O O . LEU A 1 168 ? 16.510 4.028 -23.111 1.00 84.06 168 LEU A O 1
ATOM 1349 N N . ARG A 1 169 ? 18.185 4.469 -24.549 1.00 82.81 169 ARG A N 1
ATOM 1350 C CA . ARG A 1 169 ? 17.845 5.888 -24.712 1.00 82.81 169 ARG A CA 1
ATOM 1351 C C . ARG A 1 169 ? 17.001 6.064 -25.963 1.00 82.81 169 ARG A C 1
ATOM 1353 O O . ARG A 1 169 ? 17.344 5.520 -27.006 1.00 82.81 169 ARG A O 1
ATOM 1360 N N . GLN A 1 170 ? 15.911 6.814 -25.864 1.00 77.50 170 GLN A N 1
ATOM 1361 C CA . GLN A 1 170 ? 15.130 7.176 -27.045 1.00 77.50 170 GLN A CA 1
ATOM 1362 C C . GLN A 1 170 ? 15.965 8.094 -27.939 1.00 77.50 170 GLN A C 1
ATOM 1364 O O . GLN A 1 170 ? 16.642 8.994 -27.442 1.00 77.50 170 GLN A O 1
ATOM 1369 N N . SER A 1 171 ? 15.923 7.853 -29.245 1.00 68.31 171 SER A N 1
ATOM 1370 C CA . SER A 1 171 ? 16.521 8.740 -30.237 1.00 68.31 171 SER A CA 1
ATOM 1371 C C . SER A 1 171 ? 15.417 9.486 -30.978 1.00 68.31 171 SER A C 1
ATOM 1373 O O . SER A 1 171 ? 14.444 8.881 -31.417 1.00 68.31 171 SER A O 1
ATOM 1375 N N . THR A 1 172 ? 15.569 10.798 -31.148 1.00 53.25 172 THR A N 1
ATOM 1376 C CA . THR A 1 172 ? 14.716 11.611 -32.033 1.00 53.25 172 THR A CA 1
ATOM 1377 C C . THR A 1 172 ? 15.209 11.612 -33.482 1.00 53.25 172 THR A C 1
ATOM 1379 O O . THR A 1 172 ? 14.517 12.110 -34.369 1.00 53.25 172 THR A O 1
ATOM 1382 N N . ARG A 1 173 ? 16.394 11.047 -33.761 1.00 55.22 173 ARG A N 1
ATOM 1383 C CA . ARG A 1 173 ? 16.917 10.919 -35.126 1.00 55.22 173 ARG A CA 1
ATOM 1384 C C . ARG A 1 173 ? 16.222 9.755 -35.829 1.00 55.22 173 ARG A C 1
ATOM 1386 O O . ARG A 1 173 ? 16.180 8.651 -35.288 1.00 55.22 173 ARG A O 1
ATOM 1393 N N . ARG A 1 174 ? 15.704 9.994 -37.044 1.00 47.69 174 ARG A N 1
ATOM 1394 C CA . ARG A 1 174 ? 15.181 8.929 -37.918 1.00 47.69 174 ARG A CA 1
ATOM 1395 C C . ARG A 1 174 ? 16.226 7.820 -38.018 1.00 47.69 174 ARG A C 1
ATOM 1397 O O . ARG A 1 174 ? 17.374 8.089 -38.369 1.00 47.69 174 ARG A O 1
ATOM 1404 N N . ALA A 1 175 ? 15.818 6.595 -37.700 1.00 48.38 175 ALA A N 1
ATOM 1405 C CA . ALA A 1 175 ? 16.655 5.423 -37.898 1.00 48.38 175 ALA A CA 1
ATOM 1406 C C . ALA A 1 175 ? 17.053 5.335 -39.378 1.00 48.38 175 ALA A C 1
ATOM 1408 O O . ALA A 1 175 ? 16.222 5.571 -40.261 1.00 48.38 175 ALA A O 1
ATOM 1409 N N . LYS A 1 176 ? 18.317 5.001 -39.655 1.00 46.12 176 LYS A N 1
ATOM 1410 C CA . LYS A 1 176 ? 18.735 4.635 -41.010 1.00 46.12 176 LYS A CA 1
ATOM 1411 C C . LYS A 1 176 ? 17.946 3.370 -41.398 1.00 46.12 176 LYS A C 1
ATOM 1413 O O . LYS A 1 176 ? 17.850 2.475 -40.558 1.00 46.12 176 LYS A O 1
ATOM 1418 N N . PRO A 1 177 ? 17.335 3.291 -42.595 1.00 41.84 177 PRO A N 1
ATOM 1419 C CA . PRO A 1 177 ? 16.581 2.105 -42.987 1.00 41.84 177 PRO A CA 1
ATOM 1420 C C . PRO A 1 177 ? 17.494 0.880 -42.922 1.00 41.84 177 PRO A C 1
ATOM 1422 O O . PRO A 1 177 ? 18.604 0.919 -43.458 1.00 41.84 177 PRO A O 1
ATOM 1425 N N . LEU A 1 178 ? 17.046 -0.183 -42.251 1.00 45.81 178 LEU A N 1
ATOM 1426 C CA . LEU A 1 178 ? 17.771 -1.451 -42.224 1.00 45.81 178 LEU A CA 1
ATOM 1427 C C . LEU A 1 178 ? 17.874 -2.008 -43.649 1.00 45.81 178 LEU A C 1
ATOM 1429 O O . LEU A 1 178 ? 16.910 -1.958 -44.418 1.00 45.81 178 LEU A O 1
ATOM 1433 N N . ALA A 1 179 ? 19.029 -2.589 -43.982 1.00 47.75 179 ALA A N 1
ATOM 1434 C CA . ALA A 1 179 ? 19.080 -3.588 -45.039 1.00 47.75 179 ALA A CA 1
ATOM 1435 C C . ALA A 1 179 ? 18.101 -4.714 -44.669 1.00 47.75 179 ALA A C 1
ATOM 1437 O O . ALA A 1 179 ? 18.000 -5.105 -43.508 1.00 47.75 179 ALA A O 1
ATOM 1438 N N . ARG A 1 180 ? 17.315 -5.151 -45.652 1.00 39.69 180 ARG A N 1
ATOM 1439 C CA . ARG A 1 180 ? 16.122 -5.996 -45.501 1.00 39.69 180 ARG A CA 1
ATOM 1440 C C . ARG A 1 180 ? 16.405 -7.189 -44.572 1.00 39.69 180 ARG A C 1
ATOM 1442 O O . ARG A 1 180 ? 17.168 -8.080 -44.937 1.00 39.69 180 ARG A O 1
ATOM 1449 N N . TYR A 1 181 ? 15.786 -7.207 -43.389 1.00 40.81 181 TYR A N 1
ATOM 1450 C CA . TYR A 1 181 ? 15.730 -8.406 -42.554 1.00 40.81 181 TYR A CA 1
ATOM 1451 C C . TYR A 1 181 ? 14.965 -9.474 -43.339 1.00 40.81 181 TYR A C 1
ATOM 1453 O O . TYR A 1 181 ? 13.792 -9.285 -43.658 1.00 40.81 181 TYR A O 1
ATOM 1461 N N . THR A 1 182 ? 15.657 -10.550 -43.708 1.00 45.25 182 THR A N 1
ATOM 1462 C CA . THR A 1 182 ? 15.046 -11.716 -44.349 1.00 45.25 182 THR A CA 1
ATOM 1463 C C . THR A 1 182 ? 14.834 -12.741 -43.245 1.00 45.25 182 THR A C 1
ATOM 1465 O O . THR A 1 182 ? 15.801 -13.179 -42.625 1.00 45.25 182 THR A O 1
ATOM 1468 N N . ASP A 1 183 ? 13.572 -13.038 -42.941 1.00 38.88 183 ASP A N 1
ATOM 1469 C CA . ASP A 1 183 ? 13.192 -14.029 -41.937 1.00 38.88 183 ASP A CA 1
ATOM 1470 C C . ASP A 1 183 ? 13.595 -15.431 -42.438 1.00 38.88 183 ASP A C 1
ATOM 1472 O O . ASP A 1 183 ? 13.110 -15.848 -43.493 1.00 38.88 183 ASP A O 1
ATOM 1476 N N . PRO A 1 184 ? 14.474 -16.172 -41.738 1.00 49.41 184 PRO A N 1
ATOM 1477 C CA . PRO A 1 184 ? 14.875 -17.514 -42.155 1.00 49.41 184 PRO A CA 1
ATOM 1478 C C . PRO A 1 184 ? 13.756 -18.565 -42.024 1.00 49.41 184 PRO A C 1
ATOM 1480 O O . PRO A 1 184 ? 13.982 -19.714 -42.392 1.00 49.41 184 PRO A O 1
ATOM 1483 N N . ASN A 1 185 ? 12.565 -18.206 -41.525 1.00 41.44 185 ASN A N 1
ATOM 1484 C CA . ASN A 1 185 ? 11.421 -19.119 -41.407 1.00 41.44 185 ASN A CA 1
ATOM 1485 C C . ASN A 1 185 ? 10.350 -18.961 -42.501 1.00 41.44 185 ASN A C 1
ATOM 1487 O O . ASN A 1 185 ? 9.315 -19.620 -42.422 1.00 41.44 185 ASN A O 1
ATOM 1491 N N . PHE A 1 186 ? 10.571 -18.134 -43.526 1.00 40.12 186 PHE A N 1
ATOM 1492 C CA . PHE A 1 186 ? 9.692 -18.066 -44.698 1.00 40.12 186 PHE A CA 1
ATOM 1493 C C . PHE A 1 186 ? 10.427 -18.560 -45.949 1.00 40.12 186 PHE A C 1
ATOM 1495 O O . PHE A 1 186 ? 11.018 -17.785 -46.698 1.00 40.12 186 PHE A O 1
ATOM 1502 N N . THR A 1 187 ? 10.365 -19.872 -46.178 1.00 39.59 187 THR A N 1
ATOM 1503 C CA . THR A 1 187 ? 10.693 -20.495 -47.467 1.00 39.59 187 THR A CA 1
ATOM 1504 C C . THR A 1 187 ? 9.399 -20.626 -48.273 1.00 39.59 187 THR A C 1
ATOM 1506 O O . THR A 1 187 ? 8.426 -21.187 -47.771 1.00 39.59 187 THR A O 1
ATOM 1509 N N . THR A 1 188 ? 9.370 -20.080 -49.491 1.00 39.19 188 THR A N 1
ATOM 1510 C CA . THR A 1 188 ? 8.435 -20.491 -50.557 1.00 39.19 188 THR A CA 1
ATOM 1511 C C . THR A 1 188 ? 9.103 -21.565 -51.395 1.00 39.19 188 THR A C 1
ATOM 1513 O O . THR A 1 188 ? 10.324 -21.419 -51.628 1.00 39.19 188 THR A O 1
#